Protein AF-A0A7D5ZF30-F1 (afdb_monomer_lite)

Sequence (222 aa):
MSVSRYQRGSQRLSHIDAEAGEQVIRSLAHIAPDLATYILEFAFGDVFCRPGLSLKQRELATIAALTAMGTAEPQLKVHIAAGLNVGLSQQEIVETMIQMAVYAGFPAALNGVFAAQQVFESAPMAAKPVGITALLRINDLAQIEYTLSALQDLARQTQLEPGCLEFRIQHDVSQPDTILLWEQWRDETAFNEHLAAPHTVDYQAQNLTSLVQYWRMNELKL

Secondary structure (DSSP, 8-state):
-PPPHHHHHHHHHHHH-HHHHHHHHHHHTTT-HHHHHHIIIIIIIIITT-TTS-HHHHHHHHHHHHHHH-S-HHHHHHHHHHHHHTT--HHHHHHHHHHHHHHH-HHHHHHHHHHHHHHHHHS----PPEEEEEEEEES-GGGHHHHHHHHHHHHHHHTTSTTEEEEEEEE-SSSTTEEEEEEEESSHHHHHHHHT-HHHHHHHHTT-EEEEEEEETTT---

Structure (mmCIF, N/CA/C/O backbone):
data_AF-A0A7D5ZF30-F1
#
_entry.id   AF-A0A7D5ZF30-F1
#
loop_
_atom_site.group_PDB
_atom_site.id
_atom_site.type_symbol
_atom_site.label_atom_id
_atom_site.label_alt_id
_atom_site.label_comp_id
_atom_site.label_asym_id
_atom_site.label_entity_id
_atom_site.label_seq_id
_atom_site.pdbx_PDB_ins_code
_atom_site.Cartn_x
_atom_site.Cartn_y
_atom_site.Cartn_z
_atom_site.occupancy
_atom_site.B_iso_or_equiv
_atom_site.auth_seq_id
_atom_site.auth_comp_id
_atom_site.auth_asym_id
_atom_site.auth_atom_id
_atom_site.pdbx_PDB_model_num
ATOM 1 N N . MET A 1 1 ? -18.093 3.875 -26.770 1.00 50.53 1 MET A N 1
ATOM 2 C CA . MET A 1 1 ? -16.784 4.264 -27.343 1.00 50.53 1 MET A CA 1
ATOM 3 C C . MET A 1 1 ? -15.711 3.473 -26.614 1.00 50.53 1 MET A C 1
ATOM 5 O O . MET A 1 1 ? -15.819 3.340 -25.403 1.00 50.53 1 MET A O 1
ATOM 9 N N . SER A 1 2 ? -14.746 2.881 -27.317 1.00 78.12 2 SER A N 1
ATOM 10 C CA . SER A 1 2 ? -13.630 2.166 -26.683 1.00 78.12 2 SER A CA 1
ATOM 11 C C . SER A 1 2 ? -12.690 3.153 -25.985 1.00 78.12 2 SER A C 1
ATOM 13 O O . SER A 1 2 ? -12.359 4.180 -26.574 1.00 78.12 2 SER A O 1
ATOM 15 N N . VAL A 1 3 ? -12.249 2.838 -24.765 1.00 85.12 3 VAL A N 1
ATOM 16 C CA . VAL A 1 3 ? -11.257 3.634 -24.016 1.00 85.12 3 VAL A CA 1
ATOM 17 C C . VAL A 1 3 ? -9.957 3.728 -24.825 1.00 85.12 3 VAL A C 1
ATOM 19 O O . VAL A 1 3 ? -9.470 2.704 -25.318 1.00 85.12 3 VAL A O 1
ATOM 22 N N . SER A 1 4 ? -9.402 4.935 -24.987 1.00 95.00 4 SER A N 1
ATOM 23 C CA . SER A 1 4 ? -8.147 5.123 -25.729 1.00 95.00 4 SER A CA 1
ATOM 24 C C . SER A 1 4 ? -6.957 4.496 -24.990 1.00 95.00 4 SER A C 1
ATOM 26 O O . SER A 1 4 ? -7.012 4.280 -23.777 1.00 95.00 4 SER A O 1
ATOM 28 N N . ARG A 1 5 ? -5.856 4.207 -25.702 1.00 95.69 5 ARG A N 1
ATOM 29 C CA . ARG A 1 5 ? -4.626 3.688 -25.068 1.00 95.69 5 ARG A CA 1
ATOM 30 C C . ARG A 1 5 ? -4.120 4.632 -23.987 1.00 95.69 5 ARG A C 1
ATOM 32 O O . ARG A 1 5 ? -3.822 4.178 -22.889 1.00 95.69 5 ARG A O 1
ATOM 39 N N . TYR A 1 6 ? -4.115 5.931 -24.284 1.00 93.75 6 TYR A N 1
ATOM 40 C CA . TYR A 1 6 ? -3.744 6.972 -23.335 1.00 93.75 6 TYR A CA 1
ATOM 41 C C . TYR A 1 6 ? -4.605 6.916 -22.072 1.00 93.75 6 TYR A C 1
ATOM 43 O O . TYR A 1 6 ? -4.075 6.788 -20.977 1.00 93.75 6 TYR A O 1
ATOM 51 N N . GLN A 1 7 ? -5.937 6.921 -22.212 1.00 92.81 7 GLN A N 1
ATOM 52 C CA . GLN A 1 7 ? -6.858 6.886 -21.069 1.00 92.81 7 GLN A CA 1
ATOM 53 C C . GLN A 1 7 ? -6.674 5.626 -20.220 1.00 92.81 7 GLN A C 1
ATOM 55 O O . GLN A 1 7 ? -6.633 5.703 -18.994 1.00 92.81 7 GLN A O 1
ATOM 60 N N . ARG A 1 8 ? -6.527 4.468 -20.870 1.00 93.62 8 ARG A N 1
ATOM 61 C CA . ARG A 1 8 ? -6.278 3.192 -20.195 1.00 93.62 8 ARG A CA 1
ATOM 62 C C . ARG A 1 8 ? -4.942 3.203 -19.450 1.00 93.62 8 ARG A C 1
ATOM 64 O O . ARG A 1 8 ? -4.867 2.711 -18.328 1.00 93.62 8 ARG A O 1
ATOM 71 N N . GLY A 1 9 ? -3.912 3.783 -20.059 1.00 93.12 9 GLY A N 1
ATOM 72 C CA . GLY A 1 9 ? -2.597 3.972 -19.463 1.00 93.12 9 GLY A CA 1
ATOM 73 C C . GLY A 1 9 ? -2.611 4.891 -18.253 1.00 93.12 9 GLY A C 1
ATOM 74 O O . GLY A 1 9 ? -2.099 4.513 -17.206 1.00 93.12 9 GLY A O 1
ATOM 75 N N . SER A 1 10 ? -3.259 6.051 -18.361 1.00 90.75 10 SER A N 1
ATOM 76 C CA . SER A 1 10 ? -3.418 6.991 -17.248 1.00 90.75 10 SER A CA 1
ATOM 77 C C . SER A 1 10 ? -4.156 6.358 -16.070 1.00 90.75 10 SER A C 1
ATOM 79 O O . SER A 1 10 ? -3.689 6.463 -14.943 1.00 90.75 10 SER A O 1
ATOM 81 N N . GLN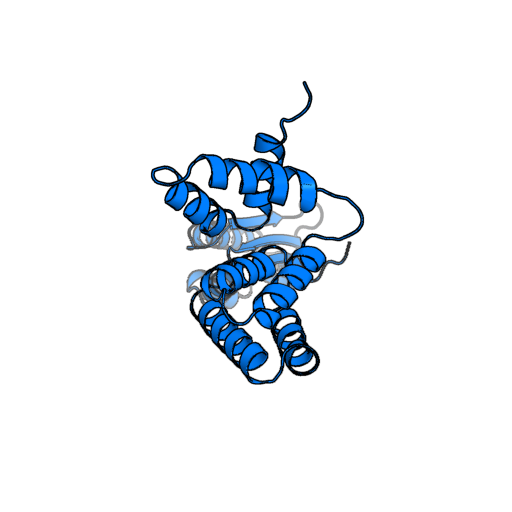 A 1 11 ? -5.251 5.632 -16.328 1.00 89.88 11 GLN A N 1
ATOM 82 C CA . GLN A 1 11 ? -5.966 4.884 -15.286 1.00 89.88 11 GLN A CA 1
ATOM 83 C C . GLN A 1 11 ? -5.077 3.811 -14.652 1.00 89.88 11 GLN A C 1
ATOM 85 O O . GLN A 1 11 ? -5.067 3.629 -13.438 1.00 89.88 11 GLN A O 1
ATOM 90 N N . ARG A 1 12 ? -4.311 3.077 -15.466 1.00 90.19 12 ARG A N 1
ATOM 91 C CA . ARG A 1 12 ? -3.411 2.045 -14.952 1.00 90.19 12 ARG A CA 1
ATOM 92 C C . ARG A 1 12 ? -2.316 2.644 -14.072 1.00 90.19 12 ARG A C 1
ATOM 94 O O . ARG A 1 12 ? -2.068 2.095 -13.006 1.00 90.19 12 ARG A O 1
ATOM 101 N N . LEU A 1 13 ? -1.704 3.747 -14.500 1.00 88.38 13 LEU A N 1
ATOM 102 C CA . LEU A 1 13 ? -0.677 4.454 -13.741 1.00 88.38 13 LEU A CA 1
ATOM 103 C C . LEU A 1 13 ? -1.223 4.949 -12.400 1.00 88.38 13 LEU A C 1
ATOM 105 O O . LEU A 1 13 ? -0.606 4.687 -11.374 1.00 88.38 13 LEU A O 1
ATOM 109 N N . SER A 1 14 ? -2.417 5.554 -12.380 1.00 84.50 14 SER A N 1
ATOM 110 C CA . SER A 1 14 ? -3.030 6.036 -11.134 1.00 84.50 14 SER A CA 1
ATOM 111 C C . SER A 1 14 ? -3.322 4.920 -10.126 1.00 84.50 14 SER A C 1
ATOM 113 O O . SER A 1 14 ? -3.319 5.163 -8.926 1.00 84.50 14 SER A O 1
ATOM 115 N N . HIS A 1 15 ? -3.569 3.690 -10.590 1.00 79.06 15 HIS A N 1
ATOM 116 C CA . HIS A 1 15 ? -3.745 2.526 -9.713 1.00 79.06 15 HIS A CA 1
ATOM 117 C C . HIS A 1 15 ? -2.431 1.963 -9.147 1.00 79.06 15 HIS A C 1
ATOM 119 O O . HIS A 1 15 ? -2.478 1.198 -8.187 1.00 79.06 15 HIS A O 1
ATOM 125 N N . ILE A 1 16 ? -1.292 2.270 -9.770 1.00 78.50 16 ILE A N 1
ATOM 126 C CA . ILE A 1 16 ? 0.025 1.740 -9.402 1.00 78.50 16 ILE A CA 1
ATOM 127 C C . ILE A 1 16 ? 0.776 2.755 -8.536 1.00 78.50 16 ILE A C 1
ATOM 129 O O . ILE A 1 16 ? 1.232 2.426 -7.445 1.00 78.50 16 ILE A O 1
ATOM 133 N N . ASP A 1 17 ? 0.897 3.989 -9.018 1.00 70.25 17 ASP A N 1
ATOM 134 C CA . ASP A 1 17 ? 1.627 5.059 -8.348 1.00 70.25 17 ASP A CA 1
ATOM 135 C C . ASP A 1 17 ? 1.141 6.417 -8.866 1.00 70.25 17 ASP A C 1
ATOM 137 O O . ASP A 1 17 ? 1.628 6.944 -9.872 1.00 70.25 17 ASP A O 1
ATOM 141 N N . ALA A 1 18 ? 0.113 6.951 -8.203 1.00 65.56 18 ALA A N 1
ATOM 142 C CA . ALA A 1 18 ? -0.531 8.186 -8.630 1.00 65.56 18 ALA A CA 1
ATOM 143 C C . ALA A 1 18 ? 0.402 9.402 -8.530 1.00 65.56 18 ALA A C 1
ATOM 145 O O . ALA A 1 18 ? 0.340 10.275 -9.387 1.00 65.56 18 ALA A O 1
ATOM 146 N N . GLU A 1 19 ? 1.285 9.471 -7.532 1.00 73.06 19 GLU A N 1
ATOM 147 C CA . GLU A 1 19 ? 2.085 10.675 -7.293 1.00 73.06 19 GLU A CA 1
ATOM 148 C C . GLU A 1 19 ? 3.421 10.647 -8.043 1.00 73.06 19 GLU A C 1
ATOM 150 O O . GLU A 1 19 ? 3.696 11.552 -8.839 1.00 73.06 19 GLU A O 1
ATOM 155 N N . ALA A 1 20 ? 4.236 9.598 -7.871 1.00 76.56 20 ALA A N 1
ATOM 156 C CA . ALA A 1 20 ? 5.556 9.561 -8.501 1.00 76.56 20 ALA A CA 1
ATOM 157 C C . ALA A 1 20 ? 5.446 9.345 -10.019 1.00 76.56 20 ALA A C 1
ATOM 159 O O . ALA A 1 20 ? 6.182 9.958 -10.800 1.00 76.56 20 ALA A O 1
ATOM 160 N N . GLY A 1 21 ? 4.473 8.537 -10.453 1.00 78.25 21 GLY A N 1
ATOM 161 C CA . GLY A 1 21 ? 4.153 8.344 -11.863 1.00 78.25 21 GLY A CA 1
ATOM 162 C C . GLY A 1 21 ? 3.758 9.650 -12.554 1.00 78.25 21 GLY A C 1
ATOM 163 O O . GLY A 1 21 ? 4.306 9.996 -13.605 1.00 78.25 21 GLY A O 1
ATOM 164 N N . GLU A 1 22 ? 2.852 10.423 -11.951 1.00 82.06 22 GLU A N 1
ATOM 165 C CA . GLU A 1 22 ? 2.466 11.733 -12.480 1.00 82.06 22 GLU A CA 1
ATOM 166 C C . GLU A 1 22 ? 3.624 12.7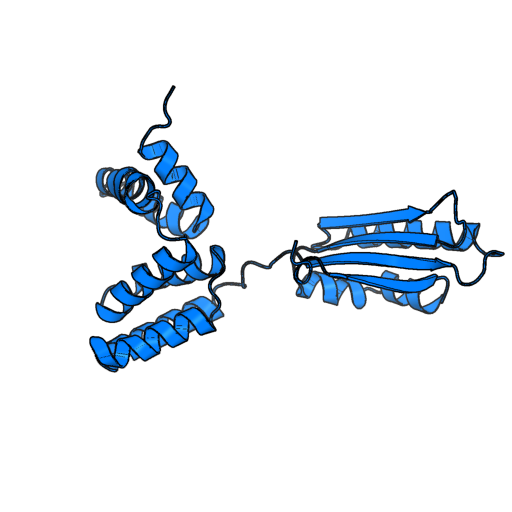29 -12.475 1.00 82.06 22 GLU A C 1
ATOM 168 O O . GLU A 1 22 ? 3.756 13.510 -13.421 1.00 82.06 22 GLU A O 1
ATOM 173 N N . GLN A 1 23 ? 4.486 12.706 -11.455 1.00 85.75 23 GLN A N 1
ATOM 174 C CA . GLN A 1 23 ? 5.652 13.583 -11.398 1.00 85.75 23 GLN A CA 1
ATOM 175 C C . GLN A 1 23 ? 6.601 13.335 -12.577 1.00 85.75 23 GLN A C 1
ATOM 177 O O . GLN A 1 23 ? 7.054 14.298 -13.203 1.00 85.75 23 GLN A O 1
ATOM 182 N N . VAL A 1 24 ? 6.844 12.070 -12.945 1.00 86.81 24 VAL A N 1
ATOM 183 C CA . VAL A 1 24 ? 7.637 11.724 -14.136 1.00 86.81 24 VAL A CA 1
ATOM 184 C C . VAL A 1 24 ? 6.981 12.287 -15.399 1.00 86.81 24 VAL A C 1
ATOM 186 O O . VAL A 1 24 ? 7.647 12.968 -16.180 1.00 86.81 24 VAL A O 1
ATOM 189 N N . ILE A 1 25 ? 5.672 12.095 -15.578 1.00 89.25 25 ILE A N 1
ATOM 190 C CA . ILE A 1 25 ? 4.934 12.618 -16.740 1.00 89.25 25 ILE A CA 1
ATOM 191 C C . ILE A 1 25 ? 5.015 14.150 -16.819 1.00 89.25 25 ILE A C 1
ATOM 193 O O . ILE A 1 25 ? 5.316 14.701 -17.879 1.00 89.25 25 ILE A O 1
ATOM 197 N N . ARG A 1 26 ? 4.821 14.851 -15.696 1.00 88.69 26 ARG A N 1
ATOM 198 C CA . ARG A 1 26 ? 4.929 16.318 -15.624 1.00 88.69 26 ARG A CA 1
ATOM 199 C C . ARG A 1 26 ? 6.347 16.800 -15.923 1.00 88.69 26 ARG A C 1
ATOM 201 O O . ARG A 1 26 ? 6.508 17.799 -16.622 1.00 88.69 26 ARG A O 1
ATOM 208 N N . SER A 1 27 ? 7.370 16.083 -15.451 1.00 90.44 27 SER A N 1
ATOM 209 C CA . SER A 1 27 ? 8.774 16.439 -15.696 1.00 90.44 27 SER A CA 1
ATOM 210 C C . SER A 1 27 ? 9.131 16.425 -17.188 1.00 90.44 27 SER A C 1
ATOM 212 O O . SER A 1 27 ? 9.941 17.231 -17.638 1.00 90.44 27 SER A O 1
ATOM 214 N N . LEU A 1 28 ? 8.465 15.572 -17.972 1.00 92.81 28 LEU A N 1
ATOM 215 C CA . LEU A 1 28 ? 8.688 15.430 -19.410 1.00 92.81 28 LEU A CA 1
ATOM 216 C C . LEU A 1 28 ? 7.919 16.450 -20.259 1.00 92.81 28 LEU A C 1
ATOM 218 O O . LEU A 1 28 ? 8.286 16.659 -21.414 1.00 92.81 28 LEU A O 1
ATOM 222 N N . ALA A 1 29 ? 6.892 17.109 -19.712 1.00 88.88 29 ALA A N 1
ATOM 223 C CA . ALA A 1 29 ? 5.944 17.918 -20.485 1.00 88.88 29 ALA A CA 1
ATOM 224 C C . ALA A 1 29 ? 6.597 19.027 -21.334 1.00 88.88 29 ALA A C 1
ATOM 226 O O . ALA A 1 29 ? 6.119 19.326 -22.425 1.00 88.88 29 ALA A O 1
ATOM 227 N N . HIS A 1 30 ? 7.689 19.623 -20.849 1.00 90.69 30 HIS A N 1
ATOM 228 C CA . HIS A 1 30 ? 8.364 20.750 -21.502 1.00 90.69 30 HIS A CA 1
ATOM 229 C C . HIS A 1 30 ? 9.577 20.348 -22.356 1.00 90.69 30 HIS A C 1
ATOM 231 O O . HIS A 1 30 ? 10.064 21.168 -23.130 1.00 90.69 30 HIS A O 1
ATOM 237 N N . ILE A 1 31 ? 10.076 19.115 -22.215 1.00 95.44 31 ILE A N 1
ATOM 238 C CA . ILE A 1 31 ? 11.319 18.658 -22.859 1.00 95.44 31 ILE A CA 1
ATOM 239 C C . ILE A 1 31 ? 11.088 17.524 -23.864 1.00 95.44 31 ILE A C 1
ATOM 241 O O . ILE A 1 31 ? 11.718 17.503 -24.916 1.00 95.44 31 ILE A O 1
ATOM 245 N N . ALA A 1 32 ? 10.186 16.589 -23.559 1.00 95.31 32 ALA A N 1
ATOM 246 C CA . ALA A 1 32 ? 9.914 15.410 -24.379 1.00 95.31 32 ALA A CA 1
ATOM 247 C C . ALA A 1 32 ? 8.479 14.881 -24.142 1.00 95.31 32 ALA A C 1
ATOM 249 O O . ALA A 1 32 ? 8.305 13.772 -23.627 1.00 95.31 32 ALA A O 1
ATOM 250 N N . PRO A 1 33 ? 7.431 15.643 -24.509 1.00 93.56 33 PRO A N 1
ATOM 251 C CA . PRO A 1 33 ? 6.034 15.255 -24.270 1.00 93.56 33 PRO A CA 1
ATOM 252 C C . PRO A 1 33 ? 5.625 13.948 -24.976 1.00 93.56 33 PRO A C 1
ATOM 254 O O . PRO A 1 33 ? 4.802 13.189 -24.459 1.00 93.56 33 PRO A O 1
ATOM 257 N N . ASP A 1 34 ? 6.242 13.621 -26.111 1.00 96.44 34 ASP A N 1
ATOM 258 C CA . ASP A 1 34 ? 5.993 12.351 -26.805 1.00 96.44 34 ASP A CA 1
ATOM 259 C C . ASP A 1 34 ? 6.474 11.149 -25.983 1.00 96.44 34 ASP A C 1
ATOM 261 O O . ASP A 1 34 ? 5.834 10.099 -25.982 1.00 96.44 34 ASP A O 1
ATOM 265 N N . LEU A 1 35 ? 7.552 11.303 -25.205 1.00 95.25 35 LEU A N 1
ATOM 266 C CA . LEU A 1 35 ? 8.038 10.239 -24.328 1.00 95.25 35 LEU A CA 1
ATOM 267 C C . LEU A 1 35 ? 7.047 9.958 -23.191 1.00 95.25 35 LEU A C 1
ATOM 269 O O . LEU A 1 35 ? 6.790 8.797 -22.877 1.00 95.25 35 LEU A O 1
ATOM 273 N N . ALA A 1 36 ? 6.431 11.002 -22.629 1.00 93.31 36 ALA A N 1
ATOM 274 C CA . ALA A 1 36 ? 5.333 10.845 -21.677 1.00 93.31 36 ALA A CA 1
ATOM 275 C C . ALA A 1 36 ? 4.141 10.109 -22.311 1.00 93.31 36 ALA A C 1
ATOM 277 O O . ALA A 1 36 ? 3.552 9.218 -21.694 1.00 93.31 36 ALA A O 1
ATOM 278 N N . THR A 1 37 ? 3.837 10.420 -23.573 1.00 94.75 37 THR A N 1
ATOM 279 C CA . THR A 1 37 ? 2.801 9.720 -24.342 1.00 94.75 37 THR A CA 1
ATOM 280 C C . THR A 1 37 ? 3.148 8.243 -24.528 1.00 94.75 37 THR A C 1
ATOM 282 O O . THR A 1 37 ? 2.287 7.395 -24.312 1.00 94.75 37 THR A O 1
ATOM 285 N N . TYR A 1 38 ? 4.398 7.890 -24.838 1.00 96.38 38 TYR A N 1
ATOM 286 C CA . TYR A 1 38 ? 4.815 6.488 -24.962 1.00 96.38 38 TYR A CA 1
ATOM 287 C C . TYR A 1 38 ? 4.738 5.725 -23.639 1.00 96.38 38 TYR A C 1
ATOM 289 O O . TYR A 1 38 ? 4.301 4.574 -23.622 1.00 96.38 38 TYR A O 1
ATOM 297 N N . ILE A 1 39 ? 5.102 6.358 -22.523 1.00 93.81 39 ILE A N 1
ATOM 298 C CA . ILE A 1 39 ? 4.950 5.756 -21.193 1.00 93.81 39 ILE A CA 1
ATOM 299 C C . ILE A 1 39 ? 3.473 5.428 -20.936 1.00 93.81 39 ILE A C 1
ATOM 301 O O . ILE A 1 39 ? 3.140 4.295 -20.581 1.00 93.81 39 ILE A O 1
ATOM 305 N N . LEU A 1 40 ? 2.574 6.385 -21.170 1.00 94.00 40 LEU A N 1
ATOM 306 C CA . LEU A 1 40 ? 1.149 6.194 -20.915 1.00 94.00 40 LEU A CA 1
ATOM 307 C C . LEU A 1 40 ? 0.514 5.213 -21.901 1.00 94.00 40 LEU A C 1
ATOM 309 O O . LEU A 1 40 ? -0.100 4.240 -21.477 1.00 94.00 40 LEU A O 1
ATOM 313 N N . GLU A 1 41 ? 0.671 5.411 -23.206 1.00 96.50 41 GLU A N 1
ATOM 314 C CA . GLU A 1 41 ? 0.003 4.571 -24.199 1.00 96.50 41 GLU A CA 1
ATOM 315 C C . GLU A 1 41 ? 0.578 3.159 -24.264 1.00 96.50 41 GLU A C 1
ATOM 317 O O . GLU A 1 41 ? -0.184 2.194 -24.256 1.00 96.50 41 GLU A O 1
ATOM 322 N N . PHE A 1 42 ? 1.905 3.024 -24.325 1.00 96.62 42 PHE A N 1
ATOM 323 C CA . PHE A 1 42 ? 2.542 1.736 -24.573 1.00 96.62 42 PHE A CA 1
ATOM 324 C C . PHE A 1 42 ? 2.874 0.998 -23.278 1.00 96.62 42 PHE A C 1
ATOM 326 O O . PHE A 1 42 ? 2.399 -0.122 -23.080 1.00 96.62 42 PHE A O 1
ATOM 333 N N . ALA A 1 43 ? 3.652 1.598 -22.372 1.00 94.31 43 ALA A N 1
ATOM 334 C CA . ALA A 1 43 ? 4.063 0.889 -21.159 1.00 94.31 43 ALA A CA 1
ATOM 335 C C . ALA A 1 43 ? 2.843 0.576 -20.276 1.00 94.31 43 ALA A C 1
ATOM 337 O O . ALA A 1 43 ? 2.539 -0.595 -20.030 1.00 94.31 43 ALA A O 1
ATOM 338 N N . PHE A 1 44 ? 2.079 1.594 -19.874 1.00 93.88 44 PHE A N 1
ATOM 339 C CA . PHE A 1 44 ? 0.929 1.394 -18.990 1.00 93.88 44 PHE A CA 1
ATOM 340 C C . PHE A 1 44 ? -0.339 0.956 -19.726 1.00 93.88 44 PHE A C 1
ATOM 342 O O . PHE A 1 44 ? -1.055 0.068 -19.254 1.00 93.88 44 PHE A O 1
ATOM 349 N N . GLY A 1 45 ? -0.612 1.547 -20.889 1.00 94.31 45 GLY A N 1
ATOM 350 C CA . GLY A 1 45 ? -1.818 1.291 -21.670 1.00 94.31 45 GLY A CA 1
ATOM 351 C C . GLY A 1 45 ? -1.808 -0.064 -22.370 1.00 94.31 45 GLY A C 1
ATOM 352 O O . GLY A 1 45 ? -2.847 -0.723 -22.404 1.00 94.31 45 GLY A O 1
ATOM 353 N N . ASP A 1 46 ? -0.663 -0.529 -22.867 1.00 95.12 46 ASP A N 1
ATOM 354 C CA . ASP A 1 46 ? -0.589 -1.788 -23.608 1.00 95.12 46 ASP A CA 1
ATOM 355 C C . ASP A 1 46 ? 0.075 -2.901 -22.795 1.00 95.12 46 ASP A C 1
ATOM 357 O O . ASP A 1 46 ? -0.544 -3.948 -22.620 1.00 95.12 46 ASP A O 1
ATOM 361 N N . VAL A 1 47 ? 1.285 -2.706 -22.255 1.00 96.06 47 VAL A N 1
ATOM 362 C CA . VAL A 1 47 ? 2.070 -3.788 -21.623 1.00 96.06 47 VAL A CA 1
ATOM 363 C C . VAL A 1 47 ? 1.558 -4.154 -20.225 1.00 96.06 47 VAL A C 1
ATOM 365 O O . VAL A 1 47 ? 1.283 -5.330 -19.965 1.00 96.06 47 VAL A O 1
ATOM 368 N N . PHE A 1 48 ? 1.380 -3.179 -19.329 1.00 94.12 48 PHE A N 1
ATOM 369 C CA . PHE A 1 48 ? 0.916 -3.427 -17.953 1.00 94.12 48 PHE A CA 1
ATOM 370 C C . PHE A 1 48 ? -0.554 -3.851 -17.870 1.00 94.12 48 PHE A C 1
ATOM 372 O O . PHE A 1 48 ? -0.963 -4.479 -16.893 1.00 94.12 48 PHE A O 1
ATOM 379 N N . CYS A 1 49 ? -1.348 -3.557 -18.900 1.00 91.62 49 CYS A N 1
ATOM 380 C CA . CYS A 1 49 ? -2.743 -3.981 -18.978 1.00 91.62 49 CYS A CA 1
ATOM 381 C C . CYS A 1 49 ? -2.938 -5.401 -19.529 1.00 91.62 49 CYS A C 1
ATOM 383 O O . CYS A 1 49 ? -4.069 -5.893 -19.513 1.00 91.62 49 CYS A O 1
ATOM 385 N N . ARG A 1 50 ? -1.888 -6.078 -20.021 1.00 95.31 50 ARG A N 1
ATOM 386 C CA . ARG A 1 50 ? -2.028 -7.449 -20.541 1.00 95.31 50 ARG A CA 1
ATOM 387 C C . ARG A 1 50 ? -2.494 -8.404 -19.434 1.00 95.31 50 ARG A C 1
ATOM 389 O O . ARG A 1 50 ? -2.049 -8.279 -18.290 1.00 95.31 50 ARG A O 1
ATOM 396 N N . PRO A 1 51 ? -3.319 -9.412 -19.754 1.00 93.50 51 PRO A N 1
ATOM 397 C CA . PRO A 1 51 ? -3.623 -10.476 -18.806 1.00 93.50 51 PRO A CA 1
ATOM 398 C C . PRO A 1 51 ? -2.397 -11.380 -18.583 1.00 93.50 51 PRO A C 1
ATOM 400 O O . PRO A 1 51 ? -1.397 -11.292 -19.299 1.00 93.50 51 PRO A O 1
ATOM 403 N N . GLY A 1 52 ? -2.481 -12.263 -17.588 1.00 96.19 52 GLY A N 1
ATOM 404 C CA . GLY A 1 52 ? -1.500 -13.324 -17.326 1.00 96.19 52 GLY A CA 1
ATOM 405 C C . GLY A 1 52 ? -0.561 -13.066 -16.148 1.00 96.19 52 GLY A C 1
ATOM 406 O O . GLY A 1 52 ? -0.146 -14.025 -15.511 1.00 96.19 52 GLY A O 1
ATOM 407 N N . LEU A 1 53 ? -0.281 -11.802 -15.813 1.00 97.06 53 LEU A N 1
ATOM 408 C CA . LEU A 1 53 ? 0.460 -11.424 -14.605 1.00 97.06 53 LEU A CA 1
ATOM 409 C C . LEU A 1 53 ? -0.304 -10.355 -13.826 1.00 97.06 53 LEU A C 1
ATOM 411 O O . LEU A 1 53 ? -0.828 -9.407 -14.421 1.00 97.06 53 LEU A O 1
ATOM 415 N N . SER A 1 54 ? -0.336 -10.503 -12.502 1.00 95.12 54 SER A N 1
ATOM 416 C CA . SER A 1 54 ? -0.853 -9.488 -11.584 1.00 95.12 54 SER A CA 1
ATOM 417 C C . SER A 1 54 ? 0.061 -8.261 -11.544 1.00 95.12 54 SER A C 1
ATOM 419 O O . SER A 1 54 ? 1.222 -8.320 -11.952 1.00 95.12 54 SER A O 1
ATOM 421 N N . LEU A 1 55 ? -0.437 -7.138 -11.018 1.00 92.62 55 LEU A N 1
ATOM 422 C CA . LEU A 1 55 ? 0.383 -5.930 -10.865 1.00 92.62 55 LEU A CA 1
ATOM 423 C C . LEU A 1 55 ? 1.581 -6.169 -9.942 1.00 92.62 55 LEU A C 1
ATOM 425 O O . LEU A 1 55 ? 2.686 -5.786 -10.307 1.00 92.62 55 LEU A O 1
ATOM 429 N N . LYS A 1 56 ? 1.398 -6.910 -8.836 1.00 95.19 56 LYS A N 1
ATOM 430 C CA . LYS A 1 56 ? 2.509 -7.333 -7.965 1.00 95.19 56 LYS A CA 1
ATOM 431 C C . LYS A 1 56 ? 3.606 -8.041 -8.757 1.00 95.19 56 LYS A C 1
ATOM 433 O O . LYS A 1 56 ? 4.774 -7.715 -8.614 1.00 95.19 56 LYS A O 1
ATOM 438 N N . GLN A 1 57 ? 3.231 -8.994 -9.614 1.00 97.88 57 GLN A N 1
ATOM 439 C CA . GLN A 1 57 ? 4.189 -9.761 -10.416 1.00 97.88 57 GLN A CA 1
ATOM 440 C C . GLN A 1 57 ? 4.900 -8.894 -11.460 1.00 97.88 57 GLN A C 1
ATOM 442 O O . GLN A 1 57 ? 6.081 -9.102 -11.726 1.00 97.88 57 GLN A O 1
ATOM 447 N N . ARG A 1 58 ? 4.198 -7.921 -12.052 1.00 97.31 58 ARG A N 1
ATOM 448 C CA . ARG A 1 58 ? 4.782 -6.988 -13.026 1.00 97.31 58 ARG A CA 1
ATOM 449 C C . ARG A 1 58 ? 5.771 -6.028 -12.376 1.00 97.31 58 ARG A C 1
ATOM 451 O O . ARG A 1 58 ? 6.858 -5.842 -12.918 1.00 97.31 58 ARG A O 1
ATOM 458 N N . GLU A 1 59 ? 5.422 -5.470 -11.222 1.00 97.19 59 GLU A N 1
ATOM 459 C CA . GLU A 1 59 ? 6.338 -4.619 -10.459 1.00 97.19 59 GLU A CA 1
ATOM 460 C C . GLU A 1 59 ? 7.546 -5.415 -9.972 1.00 97.19 59 GLU A C 1
ATOM 462 O O . GLU A 1 59 ? 8.674 -4.984 -10.183 1.00 97.19 59 GLU A O 1
ATOM 467 N N . LEU A 1 60 ? 7.350 -6.631 -9.450 1.00 98.38 60 LEU A N 1
ATOM 468 C CA . LEU A 1 60 ? 8.457 -7.494 -9.028 1.00 98.38 60 LEU A CA 1
ATOM 469 C C . LEU A 1 60 ? 9.437 -7.777 -10.178 1.00 98.38 60 LEU A C 1
ATOM 471 O O . LEU A 1 60 ? 10.650 -7.656 -10.011 1.00 98.38 60 LEU A O 1
ATOM 475 N N . ALA A 1 61 ? 8.915 -8.092 -11.369 1.00 98.44 61 ALA A N 1
ATOM 476 C CA . ALA A 1 61 ? 9.730 -8.293 -12.565 1.00 98.44 61 ALA A CA 1
ATOM 477 C C . ALA A 1 61 ? 10.475 -7.014 -12.989 1.00 98.44 61 ALA A C 1
ATOM 479 O O . ALA A 1 61 ? 11.625 -7.082 -13.423 1.00 98.44 61 ALA A O 1
ATOM 480 N N . THR A 1 62 ? 9.841 -5.850 -12.842 1.00 98.19 62 THR A N 1
ATOM 481 C CA . THR A 1 62 ? 10.435 -4.551 -13.185 1.00 98.19 62 THR A CA 1
ATOM 482 C C . THR A 1 62 ? 11.545 -4.174 -12.201 1.00 98.19 62 THR A C 1
ATOM 484 O O . THR A 1 62 ? 12.640 -3.810 -12.625 1.00 98.19 62 THR A O 1
ATOM 487 N N . ILE A 1 63 ? 11.318 -4.358 -10.898 1.00 98.50 63 ILE A N 1
ATOM 488 C CA . ILE A 1 63 ? 12.311 -4.167 -9.831 1.00 98.50 63 ILE A CA 1
ATOM 489 C C . ILE A 1 63 ? 13.521 -5.080 -10.049 1.00 98.50 63 ILE A C 1
ATOM 491 O O . ILE A 1 63 ? 14.659 -4.617 -9.953 1.00 98.50 63 ILE A O 1
ATOM 495 N N . ALA A 1 64 ? 13.297 -6.355 -10.383 1.00 98.81 64 ALA A N 1
ATOM 496 C CA . ALA A 1 64 ? 14.371 -7.293 -10.700 1.00 98.81 64 ALA A CA 1
ATOM 497 C C . ALA A 1 64 ? 15.209 -6.806 -11.893 1.00 98.81 64 ALA A C 1
ATOM 499 O O . ALA A 1 64 ? 16.435 -6.747 -11.804 1.00 98.81 64 ALA A O 1
ATOM 500 N N . ALA A 1 65 ? 14.556 -6.390 -12.985 1.00 98.69 65 ALA A N 1
ATOM 501 C CA . ALA A 1 65 ? 15.231 -5.898 -14.184 1.00 98.69 65 ALA A CA 1
ATOM 502 C C . ALA A 1 65 ? 16.043 -4.616 -13.924 1.00 98.69 65 ALA A C 1
ATOM 504 O O . ALA A 1 65 ? 17.192 -4.512 -14.354 1.00 98.69 65 ALA A O 1
ATOM 505 N N . LEU A 1 66 ? 15.475 -3.655 -13.192 1.00 98.62 66 LEU A N 1
ATOM 506 C CA . LEU A 1 66 ? 16.141 -2.393 -12.860 1.00 98.62 66 LEU A CA 1
ATOM 507 C C . LEU A 1 66 ? 17.309 -2.600 -11.889 1.00 98.62 66 LEU A C 1
ATOM 509 O O . LEU A 1 66 ? 18.361 -1.982 -12.058 1.00 98.62 66 LEU A O 1
ATOM 513 N N . THR A 1 67 ? 17.155 -3.514 -10.927 1.00 98.69 67 THR A N 1
ATOM 514 C CA . THR A 1 67 ? 18.234 -3.922 -10.019 1.00 98.69 67 THR A CA 1
ATOM 515 C C . THR A 1 67 ? 19.370 -4.567 -10.805 1.00 98.69 67 THR A C 1
ATOM 517 O O . THR A 1 67 ? 20.518 -4.159 -10.659 1.00 98.69 67 THR A O 1
ATOM 520 N N . ALA A 1 68 ? 19.060 -5.520 -11.689 1.00 98.56 68 ALA A N 1
ATOM 521 C CA . ALA A 1 68 ? 20.054 -6.190 -12.523 1.00 98.56 68 ALA A CA 1
ATOM 522 C C . ALA A 1 68 ? 20.800 -5.223 -13.459 1.00 98.56 68 ALA A C 1
ATOM 524 O O . ALA A 1 68 ? 21.986 -5.411 -13.718 1.00 98.56 68 ALA A O 1
ATOM 525 N N . MET A 1 69 ? 20.132 -4.171 -13.945 1.00 97.94 69 MET A N 1
ATOM 526 C CA . MET A 1 69 ? 20.761 -3.142 -14.777 1.00 97.94 69 MET A CA 1
ATOM 527 C C . MET A 1 69 ? 21.742 -2.252 -13.993 1.00 97.94 69 MET A C 1
ATOM 529 O O . MET A 1 69 ? 22.686 -1.723 -14.578 1.00 97.94 69 MET A O 1
ATOM 533 N N . GLY A 1 70 ? 21.530 -2.066 -12.685 1.00 94.12 70 GLY A N 1
ATOM 534 C CA . GLY A 1 70 ? 22.472 -1.427 -11.754 1.00 94.12 70 GLY A CA 1
ATOM 535 C C . GLY A 1 70 ? 22.706 0.082 -11.925 1.00 94.12 70 GLY A C 1
ATOM 536 O O . GLY A 1 70 ? 23.396 0.674 -11.099 1.00 94.12 70 GLY A O 1
ATOM 537 N N . THR A 1 71 ? 22.149 0.713 -12.966 1.00 94.38 71 THR A N 1
ATOM 538 C CA . THR A 1 71 ? 22.406 2.123 -13.333 1.00 94.38 71 THR A CA 1
ATOM 539 C C . THR A 1 71 ? 21.158 3.010 -13.386 1.00 94.38 71 THR A C 1
ATOM 541 O O . THR A 1 71 ? 21.282 4.221 -13.542 1.00 94.38 71 THR A O 1
ATOM 544 N N . ALA A 1 72 ? 19.957 2.447 -13.222 1.00 95.50 72 ALA A N 1
ATOM 545 C CA . ALA A 1 72 ? 18.691 3.191 -13.246 1.00 95.50 72 ALA A CA 1
ATOM 546 C C . ALA A 1 72 ? 18.081 3.342 -11.849 1.00 95.50 72 ALA A C 1
ATOM 548 O O . ALA A 1 72 ? 16.914 3.022 -11.624 1.00 95.50 72 ALA A O 1
ATOM 549 N N . GLU A 1 73 ? 18.881 3.820 -10.897 1.00 95.69 73 GLU A N 1
ATOM 550 C CA . GLU A 1 73 ? 18.441 4.027 -9.515 1.00 95.69 73 GLU A CA 1
ATOM 551 C C . GLU A 1 73 ? 17.174 4.904 -9.398 1.00 95.69 73 GLU A C 1
ATOM 553 O O . GLU A 1 73 ? 16.272 4.511 -8.657 1.00 95.69 73 GLU A O 1
ATOM 558 N N . PRO A 1 74 ? 17.016 6.029 -10.135 1.00 93.94 74 PRO A N 1
ATOM 559 C CA . PRO A 1 74 ? 15.796 6.834 -10.044 1.00 93.94 74 PRO A CA 1
ATOM 560 C C . PRO A 1 74 ? 14.533 6.051 -10.425 1.00 93.94 74 PRO A C 1
ATOM 562 O O . PRO A 1 74 ? 13.525 6.124 -9.728 1.00 93.94 74 PRO A O 1
ATOM 565 N N . GLN A 1 75 ? 14.591 5.261 -11.500 1.00 95.38 75 GLN A N 1
ATOM 566 C CA . GLN A 1 75 ? 13.470 4.430 -11.946 1.00 95.38 75 GLN A CA 1
ATOM 567 C C . GLN A 1 75 ? 13.234 3.268 -10.982 1.00 95.38 75 GLN A C 1
ATOM 569 O O . GLN A 1 75 ? 12.087 2.933 -10.699 1.00 95.38 75 GLN A O 1
ATOM 574 N N . LEU A 1 76 ? 14.305 2.674 -10.448 1.00 97.31 76 LEU A N 1
ATOM 575 C CA . LEU A 1 76 ? 14.202 1.613 -9.453 1.00 97.31 76 LEU A CA 1
ATOM 576 C C . LEU A 1 76 ? 13.430 2.097 -8.221 1.00 97.31 76 LEU A C 1
ATOM 578 O O . LEU A 1 76 ? 12.517 1.408 -7.780 1.00 97.31 76 LEU A O 1
ATOM 582 N N . LYS A 1 77 ? 13.725 3.300 -7.714 1.00 94.94 77 LYS A N 1
ATOM 583 C CA . LYS A 1 77 ? 13.007 3.877 -6.567 1.00 94.94 77 LYS A CA 1
ATOM 584 C C . LYS A 1 77 ? 11.519 4.088 -6.842 1.00 94.94 77 LYS A C 1
ATOM 586 O O . LYS A 1 77 ? 10.704 3.721 -5.999 1.00 94.94 77 LYS A O 1
ATOM 591 N N . VAL A 1 78 ? 11.166 4.596 -8.027 1.00 93.06 78 VAL A N 1
ATOM 592 C CA . VAL A 1 78 ? 9.760 4.730 -8.455 1.00 93.06 78 VAL A CA 1
ATOM 593 C C . VAL A 1 78 ? 9.064 3.367 -8.446 1.00 93.06 78 VAL A C 1
ATOM 595 O O . VAL A 1 78 ? 7.999 3.219 -7.859 1.00 93.06 78 VAL A O 1
ATOM 598 N N . HIS A 1 79 ? 9.690 2.337 -9.017 1.00 95.88 79 HIS A N 1
ATOM 599 C CA . HIS A 1 79 ? 9.087 1.005 -9.082 1.00 95.88 79 HIS A CA 1
ATOM 600 C C . HIS A 1 79 ? 9.050 0.265 -7.735 1.00 95.88 79 HIS A C 1
ATOM 602 O O . HIS A 1 79 ? 8.163 -0.553 -7.511 1.00 95.88 79 HIS A O 1
ATOM 608 N N . ILE A 1 80 ? 9.952 0.572 -6.799 1.00 95.75 80 ILE A N 1
ATOM 609 C CA . ILE A 1 80 ? 9.865 0.075 -5.417 1.00 95.75 80 ILE A CA 1
ATOM 610 C C . ILE A 1 80 ? 8.642 0.678 -4.717 1.00 95.75 80 ILE A C 1
ATOM 612 O O . ILE A 1 80 ? 7.867 -0.068 -4.119 1.00 95.75 80 ILE A O 1
ATOM 616 N N . ALA A 1 81 ? 8.430 1.994 -4.827 1.00 91.94 81 ALA A N 1
ATOM 617 C CA . ALA A 1 81 ? 7.262 2.665 -4.253 1.00 91.94 81 ALA A CA 1
ATOM 618 C C . ALA A 1 81 ? 5.949 2.148 -4.870 1.00 91.94 81 ALA A C 1
ATOM 620 O O . ALA A 1 81 ? 5.047 1.716 -4.148 1.00 91.94 81 ALA A O 1
ATOM 621 N N . ALA A 1 82 ? 5.887 2.071 -6.201 1.00 91.81 82 ALA A N 1
ATOM 622 C CA . ALA A 1 82 ? 4.799 1.440 -6.943 1.00 91.81 82 ALA A CA 1
ATOM 623 C C . ALA A 1 82 ? 4.537 -0.005 -6.488 1.00 91.81 82 ALA A C 1
ATOM 625 O O . ALA A 1 82 ? 3.393 -0.401 -6.257 1.00 91.81 82 ALA A O 1
ATOM 626 N N . GLY A 1 83 ? 5.602 -0.791 -6.309 1.00 93.62 83 GLY A N 1
ATOM 627 C CA . GLY A 1 83 ? 5.549 -2.156 -5.802 1.00 93.62 83 GLY A CA 1
ATOM 628 C C . GLY A 1 83 ? 4.843 -2.253 -4.450 1.00 93.62 83 GLY A C 1
ATOM 629 O O . GLY A 1 83 ? 3.942 -3.081 -4.288 1.00 93.62 83 GLY A O 1
ATOM 630 N N . LEU A 1 84 ? 5.205 -1.384 -3.502 1.00 90.69 84 LEU A N 1
ATOM 631 C CA . LEU A 1 84 ? 4.561 -1.301 -2.187 1.00 90.69 84 LEU A CA 1
ATOM 632 C C . LEU A 1 84 ? 3.075 -0.922 -2.306 1.00 90.69 84 LEU A C 1
ATOM 634 O O . LEU A 1 84 ? 2.232 -1.554 -1.665 1.00 90.69 84 LEU A O 1
ATOM 638 N N . ASN A 1 85 ? 2.739 0.039 -3.172 1.00 86.69 85 ASN A N 1
ATOM 639 C CA . ASN A 1 85 ? 1.361 0.492 -3.402 1.00 86.69 85 ASN A CA 1
ATOM 640 C C . ASN A 1 85 ? 0.461 -0.617 -3.963 1.00 86.69 85 ASN A C 1
ATOM 642 O O . ASN A 1 85 ? -0.676 -0.784 -3.519 1.00 86.69 85 ASN A O 1
ATOM 646 N N . VAL A 1 86 ? 0.976 -1.440 -4.884 1.00 88.25 86 VAL A N 1
ATOM 647 C CA . VAL A 1 86 ? 0.244 -2.610 -5.408 1.00 88.25 86 VAL A CA 1
ATOM 648 C C . VAL A 1 86 ? 0.310 -3.826 -4.472 1.00 88.25 86 VAL A C 1
ATOM 650 O O . VAL A 1 86 ? -0.229 -4.892 -4.784 1.00 88.25 86 VAL A O 1
ATOM 653 N N . GLY A 1 87 ? 0.939 -3.666 -3.304 1.00 88.19 87 GLY A N 1
ATOM 654 C CA . GLY A 1 87 ? 0.869 -4.564 -2.159 1.00 88.19 87 GLY A CA 1
ATOM 655 C C . GLY A 1 87 ? 2.079 -5.471 -1.947 1.00 88.19 87 GLY A C 1
ATOM 656 O O . GLY A 1 87 ? 1.956 -6.413 -1.158 1.00 88.19 87 GLY A O 1
ATOM 657 N N . LEU A 1 88 ? 3.192 -5.292 -2.670 1.00 92.62 88 LEU A N 1
ATOM 658 C CA . LEU A 1 88 ? 4.429 -6.022 -2.368 1.00 92.62 88 LEU A CA 1
ATOM 659 C C . LEU A 1 88 ? 4.894 -5.677 -0.950 1.00 92.62 88 LEU A C 1
ATOM 661 O O . LEU A 1 88 ? 4.774 -4.537 -0.508 1.00 92.62 88 LEU A O 1
ATOM 665 N N . SER A 1 89 ? 5.408 -6.663 -0.224 1.00 91.94 89 SER A N 1
ATOM 666 C CA . SER A 1 89 ? 6.067 -6.416 1.055 1.00 91.94 89 SER A CA 1
ATOM 667 C C . SER A 1 89 ? 7.509 -5.957 0.835 1.00 91.94 89 SER A C 1
ATOM 669 O O . SER A 1 89 ? 8.138 -6.288 -0.173 1.00 91.94 89 SER A O 1
ATOM 671 N N . GLN A 1 90 ? 8.070 -5.239 1.812 1.00 95.06 90 GLN A N 1
ATOM 672 C CA . GLN A 1 90 ? 9.499 -4.902 1.803 1.00 95.06 90 GLN A CA 1
ATOM 673 C C . GLN A 1 90 ? 10.367 -6.167 1.690 1.00 95.06 90 GLN A C 1
ATOM 675 O O . GLN A 1 90 ? 11.365 -6.169 0.976 1.00 95.06 90 GLN A O 1
ATOM 680 N N . GLN A 1 91 ? 9.941 -7.268 2.321 1.00 96.12 91 GLN A N 1
ATOM 681 C CA . GLN A 1 91 ? 10.625 -8.557 2.242 1.00 96.12 91 GLN A CA 1
ATOM 682 C C . GLN A 1 91 ? 10.608 -9.143 0.822 1.00 96.12 91 GLN A C 1
ATOM 684 O O . GLN A 1 91 ? 11.654 -9.560 0.341 1.00 96.12 91 GLN A O 1
ATOM 689 N N . GLU A 1 92 ? 9.462 -9.139 0.125 1.00 98.19 92 GLU A N 1
ATOM 690 C CA . GLU A 1 92 ? 9.368 -9.614 -1.271 1.00 98.19 92 GLU A CA 1
ATOM 691 C C . GLU A 1 92 ? 10.334 -8.837 -2.193 1.00 98.19 92 GLU A C 1
ATOM 693 O O . GLU A 1 92 ? 10.975 -9.417 -3.075 1.00 98.19 92 GLU A O 1
ATOM 698 N N . ILE A 1 93 ? 10.477 -7.528 -1.961 1.00 98.50 93 ILE A N 1
ATOM 699 C CA . ILE A 1 93 ? 11.377 -6.647 -2.718 1.00 98.50 93 ILE A CA 1
ATOM 700 C C . ILE A 1 93 ? 12.848 -6.967 -2.412 1.00 98.50 93 ILE A C 1
ATOM 702 O O . ILE A 1 93 ? 13.638 -7.158 -3.338 1.00 98.50 93 ILE A O 1
ATOM 706 N N . VAL A 1 94 ? 13.218 -7.072 -1.132 1.00 98.50 94 VAL A N 1
ATOM 707 C CA . VAL A 1 94 ? 14.598 -7.366 -0.712 1.00 98.50 94 VAL A CA 1
ATOM 708 C C . VAL A 1 94 ? 15.042 -8.756 -1.174 1.00 98.50 94 VAL A C 1
ATOM 710 O O . VAL A 1 94 ? 16.135 -8.884 -1.723 1.00 98.50 94 VAL A O 1
ATOM 713 N N . GLU A 1 95 ? 14.195 -9.781 -1.044 1.00 98.69 95 GLU A N 1
ATOM 714 C CA . GLU A 1 95 ? 14.494 -11.141 -1.526 1.00 98.69 95 GLU A CA 1
ATOM 715 C C . GLU A 1 95 ? 14.772 -11.162 -3.033 1.00 98.69 95 GLU A C 1
ATOM 717 O O . GLU A 1 95 ? 15.713 -11.809 -3.496 1.00 98.69 95 GLU A O 1
ATOM 722 N N . THR A 1 96 ? 14.016 -10.378 -3.806 1.00 98.69 96 THR A N 1
ATOM 723 C CA . THR A 1 96 ? 14.249 -10.235 -5.248 1.00 98.69 96 THR A CA 1
ATOM 724 C C . THR A 1 96 ? 15.635 -9.654 -5.536 1.00 98.69 96 THR A C 1
ATOM 726 O O . THR A 1 96 ? 16.338 -10.143 -6.419 1.00 98.69 96 THR A O 1
ATOM 729 N N . MET A 1 97 ? 16.069 -8.645 -4.777 1.00 98.56 97 MET A N 1
ATOM 730 C CA . MET A 1 97 ? 17.389 -8.022 -4.942 1.00 98.56 97 MET A CA 1
ATOM 731 C C . MET A 1 97 ? 18.529 -8.947 -4.515 1.00 98.56 97 MET A C 1
ATOM 733 O O . MET A 1 97 ? 19.540 -9.024 -5.213 1.00 98.56 97 MET A O 1
ATOM 737 N N . ILE A 1 98 ? 18.354 -9.701 -3.424 1.00 98.62 98 ILE A N 1
ATOM 738 C CA . ILE A 1 98 ? 19.297 -10.748 -3.004 1.00 98.62 98 ILE A CA 1
ATOM 739 C C . ILE A 1 98 ? 19.449 -11.778 -4.123 1.00 98.62 98 ILE A C 1
ATOM 741 O O . ILE A 1 98 ? 20.570 -12.125 -4.499 1.00 98.62 98 ILE A O 1
ATOM 745 N N . GLN A 1 99 ? 18.339 -12.214 -4.721 1.00 98.69 99 GLN A N 1
ATOM 746 C CA . GLN A 1 99 ? 18.373 -13.141 -5.846 1.00 98.69 99 GLN A CA 1
ATOM 747 C C . GLN A 1 99 ? 19.122 -12.550 -7.054 1.00 98.69 99 GLN A C 1
ATOM 749 O O . GLN A 1 99 ? 19.846 -13.275 -7.740 1.00 98.69 99 GLN A O 1
ATOM 754 N N . MET A 1 100 ? 19.027 -11.237 -7.299 1.00 98.69 100 MET A N 1
ATOM 755 C CA . MET A 1 100 ? 19.775 -10.587 -8.383 1.00 98.69 100 MET A CA 1
ATOM 756 C C . MET A 1 100 ? 21.295 -10.627 -8.180 1.00 98.69 100 MET A C 1
ATOM 758 O O . MET A 1 100 ? 22.018 -10.531 -9.171 1.00 98.69 100 MET A O 1
ATOM 762 N N . ALA A 1 101 ? 21.809 -10.871 -6.968 1.00 98.31 101 ALA A N 1
ATOM 763 C CA . ALA A 1 101 ? 23.245 -11.084 -6.763 1.00 98.31 101 ALA A CA 1
ATOM 764 C C . ALA A 1 101 ? 23.769 -12.295 -7.557 1.00 98.31 101 ALA A C 1
ATOM 766 O O . ALA A 1 101 ? 24.920 -12.293 -7.992 1.00 98.31 101 ALA A O 1
ATOM 767 N N . VAL A 1 102 ? 22.915 -13.299 -7.796 1.00 98.44 102 VAL A N 1
ATOM 768 C CA . VAL A 1 102 ? 23.247 -14.501 -8.577 1.00 98.44 102 VAL A CA 1
ATOM 769 C C . VAL A 1 102 ? 23.339 -14.197 -10.073 1.00 98.44 102 VAL A C 1
ATOM 771 O O . VAL A 1 102 ? 24.210 -14.733 -10.752 1.00 98.44 102 VAL A O 1
ATOM 774 N N . TYR A 1 103 ? 22.453 -13.344 -10.596 1.00 97.94 103 TYR A N 1
ATOM 775 C CA . TYR A 1 103 ? 22.338 -13.106 -12.041 1.00 97.94 103 TYR A CA 1
ATOM 776 C C . TYR A 1 103 ? 23.108 -11.876 -12.530 1.00 97.94 103 TYR A C 1
ATOM 778 O O . TYR A 1 103 ? 23.573 -11.863 -13.667 1.00 97.94 103 TYR A O 1
ATOM 786 N N . ALA A 1 104 ? 23.240 -10.851 -11.688 1.00 97.94 104 ALA A N 1
ATOM 787 C CA . ALA A 1 104 ? 23.837 -9.557 -12.023 1.00 97.94 104 ALA A CA 1
ATOM 788 C C . ALA A 1 104 ? 25.038 -9.184 -11.131 1.00 97.94 104 ALA A C 1
ATOM 790 O O . ALA A 1 104 ? 25.683 -8.159 -11.349 1.00 97.94 104 ALA A O 1
ATOM 791 N N . GLY A 1 105 ? 25.369 -10.025 -10.145 1.00 98.00 105 GLY A N 1
ATOM 792 C CA . GLY A 1 105 ? 26.483 -9.817 -9.225 1.00 98.00 105 GLY A CA 1
ATOM 793 C C . GLY A 1 105 ? 26.134 -8.957 -8.007 1.00 98.00 105 GLY A C 1
ATOM 794 O O . GLY A 1 105 ? 25.185 -8.171 -7.997 1.00 98.00 105 GLY A O 1
ATOM 795 N N . PHE A 1 106 ? 26.952 -9.094 -6.961 1.00 98.19 106 PHE A N 1
ATOM 796 C CA . PHE A 1 106 ? 26.782 -8.379 -5.693 1.00 98.19 106 PHE A CA 1
ATOM 797 C C . PHE A 1 106 ? 26.705 -6.849 -5.823 1.00 98.19 106 PHE A C 1
ATOM 799 O O . PHE A 1 106 ? 25.863 -6.275 -5.141 1.00 98.19 106 PHE A O 1
ATOM 806 N N . PRO A 1 107 ? 27.500 -6.162 -6.671 1.00 98.25 107 PRO A N 1
ATOM 807 C CA . PRO A 1 107 ? 27.408 -4.705 -6.781 1.00 98.25 107 PRO A CA 1
ATOM 808 C C . PRO A 1 107 ? 26.011 -4.213 -7.186 1.00 98.25 107 PRO A C 1
ATOM 810 O O . PRO A 1 107 ? 25.486 -3.288 -6.574 1.00 98.25 107 PRO A O 1
ATOM 813 N N . ALA A 1 108 ? 25.381 -4.865 -8.167 1.00 98.25 108 ALA A N 1
ATOM 814 C CA . ALA A 1 108 ? 24.043 -4.508 -8.632 1.00 98.25 108 ALA A CA 1
ATOM 815 C C . ALA A 1 108 ? 22.981 -4.758 -7.547 1.00 98.25 108 ALA A C 1
ATOM 817 O O . ALA A 1 108 ? 22.151 -3.892 -7.271 1.00 98.25 108 ALA A O 1
ATOM 818 N N . ALA A 1 109 ? 23.061 -5.910 -6.874 1.00 98.38 109 ALA A N 1
ATOM 819 C CA . ALA A 1 109 ? 22.176 -6.248 -5.763 1.00 98.38 109 ALA A CA 1
ATOM 820 C C . ALA A 1 109 ? 22.305 -5.267 -4.586 1.00 98.38 109 ALA A C 1
ATOM 822 O O . ALA A 1 109 ? 21.294 -4.792 -4.077 1.00 98.38 109 ALA A O 1
ATOM 823 N N . LEU A 1 110 ? 23.533 -4.920 -4.184 1.00 98.19 110 LEU A N 1
ATOM 824 C CA . LEU A 1 110 ? 23.796 -3.975 -3.094 1.00 98.19 110 LEU A CA 1
ATOM 825 C C . LEU A 1 110 ? 23.259 -2.577 -3.414 1.00 98.19 110 LEU A C 1
ATOM 827 O O . LEU A 1 110 ? 22.582 -1.985 -2.577 1.00 98.19 110 LEU A O 1
ATOM 831 N N . ASN A 1 111 ? 23.490 -2.079 -4.633 1.00 97.81 111 ASN A N 1
ATOM 832 C CA . ASN A 1 111 ? 22.919 -0.806 -5.080 1.00 97.81 111 ASN A CA 1
ATOM 833 C C . ASN A 1 111 ? 21.386 -0.827 -4.996 1.00 97.81 111 ASN A C 1
ATOM 835 O O . ASN A 1 111 ? 20.781 0.133 -4.521 1.00 97.81 111 ASN A O 1
ATOM 839 N N . GLY A 1 112 ? 20.762 -1.938 -5.404 1.00 98.12 112 GLY A N 1
ATOM 840 C CA . GLY A 1 112 ? 19.320 -2.124 -5.284 1.00 98.12 112 GLY A CA 1
ATOM 841 C C . GLY A 1 112 ? 18.835 -2.079 -3.835 1.00 98.12 112 GLY A C 1
ATOM 842 O O . GLY A 1 112 ? 17.901 -1.338 -3.531 1.00 98.12 112 GLY A O 1
ATOM 843 N N . VAL A 1 113 ? 19.499 -2.806 -2.930 1.00 98.19 113 VAL A N 1
ATOM 844 C CA . VAL A 1 113 ? 19.140 -2.845 -1.502 1.00 98.19 113 VAL A CA 1
ATOM 845 C C . VAL A 1 113 ? 19.256 -1.463 -0.857 1.00 98.19 113 VAL A C 1
ATOM 847 O O . VAL A 1 113 ? 18.349 -1.057 -0.134 1.00 98.19 113 VAL A O 1
ATOM 850 N N . PHE A 1 114 ? 20.311 -0.697 -1.150 1.00 97.62 114 PHE A N 1
ATOM 851 C CA . PHE A 1 114 ? 20.442 0.667 -0.626 1.00 97.62 114 PHE A CA 1
ATOM 852 C C . PHE A 1 114 ? 19.391 1.622 -1.203 1.00 97.62 114 PHE A C 1
ATOM 854 O O . PHE A 1 114 ? 18.884 2.484 -0.484 1.00 97.62 114 PHE A O 1
ATOM 861 N N . ALA A 1 115 ? 19.012 1.460 -2.473 1.00 97.44 115 ALA A N 1
ATOM 862 C CA . ALA A 1 115 ? 17.910 2.220 -3.052 1.00 97.44 115 ALA A CA 1
ATOM 863 C C . A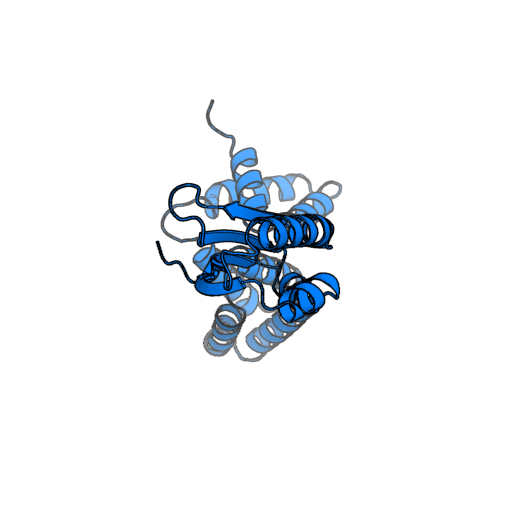LA A 1 115 ? 16.570 1.878 -2.376 1.00 97.44 115 ALA A C 1
ATOM 865 O O . ALA A 1 115 ? 15.803 2.788 -2.063 1.00 97.44 115 ALA A O 1
ATOM 866 N N . ALA A 1 116 ? 16.310 0.594 -2.099 1.00 97.06 116 ALA A N 1
ATOM 867 C CA . ALA A 1 116 ? 15.129 0.149 -1.360 1.00 97.06 116 ALA A CA 1
ATOM 868 C C . ALA A 1 116 ? 15.088 0.713 0.057 1.00 97.06 116 ALA A C 1
ATOM 870 O O . ALA A 1 116 ? 14.055 1.243 0.451 1.00 97.06 116 ALA A O 1
ATOM 871 N N . GLN A 1 117 ? 16.208 0.679 0.782 1.00 95.25 117 GLN A N 1
ATOM 872 C CA . GLN A 1 117 ? 16.310 1.270 2.114 1.00 95.25 117 GLN A CA 1
ATOM 873 C C . GLN A 1 117 ? 15.883 2.744 2.106 1.00 95.25 117 GLN A C 1
ATOM 875 O O . GLN A 1 117 ? 15.028 3.137 2.893 1.00 95.25 117 GLN A O 1
ATOM 880 N N . GLN A 1 118 ? 16.407 3.541 1.170 1.00 94.12 118 GLN A N 1
ATOM 881 C CA . GLN A 1 118 ? 16.041 4.956 1.064 1.00 94.12 118 GLN A CA 1
ATOM 882 C C . GLN A 1 118 ? 14.544 5.151 0.794 1.00 94.12 118 GLN A C 1
ATOM 884 O O . GLN A 1 118 ? 13.940 6.076 1.333 1.00 94.12 118 GLN A O 1
ATOM 889 N N . VAL A 1 119 ? 13.923 4.291 -0.021 1.00 92.94 119 VAL A N 1
ATOM 890 C CA . VAL A 1 119 ? 12.471 4.343 -0.259 1.00 92.94 119 VAL A CA 1
ATOM 891 C C . VAL A 1 119 ? 11.698 3.932 0.990 1.00 92.94 119 VAL A C 1
ATOM 893 O O . VAL A 1 119 ? 10.725 4.589 1.325 1.00 92.94 119 VAL A O 1
ATOM 896 N N . PHE A 1 120 ? 12.124 2.899 1.715 1.00 90.75 120 PHE A N 1
ATOM 897 C CA . PHE A 1 120 ? 11.447 2.455 2.938 1.00 90.75 120 PHE A CA 1
ATOM 898 C C . PHE A 1 120 ? 11.528 3.487 4.068 1.00 90.75 120 PHE A C 1
ATOM 900 O O . PHE A 1 120 ? 10.608 3.575 4.874 1.00 90.75 120 PHE A O 1
ATOM 907 N N . GLU A 1 121 ? 12.605 4.273 4.113 1.00 86.56 121 GLU A N 1
ATOM 908 C CA . GLU A 1 121 ? 12.787 5.364 5.076 1.00 86.56 121 GLU A CA 1
ATOM 909 C C . GLU A 1 121 ? 12.019 6.639 4.684 1.00 86.56 121 GLU A C 1
ATOM 911 O O . GLU A 1 121 ? 11.594 7.390 5.560 1.00 86.56 121 GLU A O 1
ATOM 916 N N . SER A 1 122 ? 11.840 6.898 3.382 1.00 73.44 122 SER A N 1
ATOM 917 C CA . SER A 1 122 ? 11.188 8.118 2.869 1.00 73.44 122 SER A CA 1
ATOM 918 C C . SER A 1 122 ? 9.701 7.960 2.564 1.00 73.44 122 SER A C 1
ATOM 920 O O . SER A 1 122 ? 8.964 8.943 2.622 1.00 73.44 122 SER A O 1
ATOM 922 N N . ALA A 1 123 ? 9.244 6.749 2.254 1.00 59.44 123 ALA A N 1
ATOM 923 C CA . ALA A 1 123 ? 7.834 6.449 2.122 1.00 59.44 123 ALA A CA 1
ATOM 924 C C . ALA A 1 123 ? 7.258 6.266 3.533 1.00 59.44 123 ALA A C 1
ATOM 926 O O . ALA A 1 123 ? 7.551 5.247 4.168 1.00 59.44 123 ALA A O 1
ATOM 927 N N . PRO A 1 124 ? 6.392 7.167 4.044 1.00 52.78 124 PRO A N 1
ATOM 928 C CA . PRO A 1 124 ? 5.434 6.714 5.036 1.00 52.78 124 PRO A CA 1
ATOM 929 C C . PRO A 1 124 ? 4.687 5.575 4.344 1.00 52.78 124 PRO A C 1
ATOM 931 O O . PRO A 1 124 ? 4.063 5.810 3.309 1.00 52.78 124 PRO A O 1
ATOM 934 N N . MET A 1 125 ? 4.854 4.332 4.817 1.00 51.44 125 MET A N 1
ATOM 935 C CA . MET A 1 125 ? 4.099 3.177 4.319 1.00 51.44 125 MET A CA 1
ATOM 936 C C . MET A 1 125 ? 2.679 3.659 4.064 1.00 51.44 125 MET A C 1
ATOM 938 O O . MET A 1 125 ? 2.071 4.115 5.029 1.00 51.44 125 MET A O 1
ATOM 942 N N . ALA A 1 126 ? 2.212 3.662 2.803 1.00 51.91 126 ALA A N 1
ATOM 943 C CA . ALA A 1 126 ? 0.891 4.176 2.456 1.00 51.91 126 ALA A CA 1
ATOM 944 C C . ALA A 1 126 ? -0.089 3.550 3.437 1.00 51.91 126 ALA A C 1
ATOM 946 O O . ALA A 1 126 ? -0.255 2.325 3.479 1.00 51.91 126 ALA A O 1
ATOM 947 N N . ALA A 1 127 ? -0.554 4.388 4.349 1.00 57.22 127 ALA A N 1
ATOM 948 C CA . ALA A 1 127 ? -0.919 3.899 5.649 1.00 57.22 127 ALA A CA 1
ATOM 949 C C . ALA A 1 127 ? -2.257 3.191 5.454 1.00 57.22 127 ALA A C 1
ATOM 951 O O . ALA A 1 127 ? -3.224 3.786 4.978 1.00 57.22 127 ALA A O 1
ATOM 952 N N . LYS A 1 128 ? -2.246 1.859 5.589 1.00 67.00 128 LYS A N 1
ATOM 953 C CA . LYS A 1 128 ? -3.415 1.058 5.234 1.00 67.00 128 LYS A CA 1
ATOM 954 C C . LYS A 1 128 ? -4.498 1.366 6.256 1.00 67.00 128 LYS A C 1
ATOM 956 O O . LYS A 1 128 ? -4.215 1.210 7.447 1.00 67.00 128 LYS A O 1
ATOM 961 N N . PRO A 1 129 ? -5.714 1.725 5.813 1.00 80.31 129 PRO A N 1
ATOM 962 C CA . PRO A 1 129 ? -6.795 1.953 6.741 1.00 80.31 129 PRO A CA 1
ATOM 963 C C . PRO A 1 129 ? -6.999 0.741 7.643 1.00 80.31 129 PRO A C 1
ATOM 965 O O . PRO A 1 129 ? -7.067 -0.397 7.170 1.00 80.31 129 PRO A O 1
ATOM 968 N N . VAL A 1 130 ? -7.077 0.985 8.943 1.00 86.75 130 VAL A N 1
ATOM 969 C CA . VAL A 1 130 ? -7.337 -0.041 9.949 1.00 86.75 130 VAL A CA 1
ATOM 970 C C . VAL A 1 130 ? -8.814 0.016 10.271 1.00 86.75 130 VAL A C 1
ATOM 972 O O . VAL A 1 130 ? -9.302 1.050 10.703 1.00 86.75 130 VAL A O 1
ATOM 975 N N . GLY A 1 131 ? -9.534 -1.079 10.050 1.00 90.56 131 GLY A N 1
ATOM 976 C CA . GLY A 1 131 ? -10.942 -1.176 10.421 1.00 90.56 131 GLY A CA 1
ATOM 977 C C . GLY A 1 131 ? -11.174 -2.249 11.470 1.00 90.56 131 GLY A C 1
ATOM 978 O O . GLY A 1 131 ? -10.609 -3.343 11.360 1.00 90.56 131 GLY A O 1
ATOM 979 N N . ILE A 1 132 ? -12.013 -1.947 12.455 1.00 93.06 132 ILE A N 1
ATOM 980 C CA . ILE A 1 132 ? -12.474 -2.897 13.463 1.00 93.06 132 ILE A CA 1
ATOM 981 C C . ILE A 1 132 ? -13.999 -2.870 13.499 1.00 93.06 132 ILE A C 1
ATOM 983 O O . ILE A 1 132 ? -14.642 -1.822 13.525 1.00 93.06 132 ILE A O 1
ATOM 987 N N . THR A 1 133 ? -14.582 -4.061 13.500 1.00 93.94 133 THR A N 1
ATOM 988 C CA . THR A 1 133 ? -15.973 -4.277 13.885 1.00 93.94 133 THR A CA 1
ATOM 989 C C . THR A 1 133 ? -15.953 -4.947 15.246 1.00 93.94 133 THR A C 1
ATOM 991 O O . THR A 1 133 ? -15.300 -5.975 15.399 1.00 93.94 133 THR A O 1
ATOM 994 N N . ALA A 1 134 ? -16.649 -4.395 16.231 1.00 95.12 134 ALA A N 1
ATOM 995 C CA . ALA A 1 134 ? -16.721 -4.949 17.574 1.00 95.12 134 ALA A CA 1
ATOM 996 C C . ALA A 1 134 ? -18.172 -5.093 18.029 1.00 95.12 134 ALA A C 1
ATOM 998 O O . ALA A 1 134 ? -19.010 -4.221 17.813 1.00 95.12 134 ALA A O 1
ATOM 999 N N . LEU A 1 135 ? -18.451 -6.213 18.683 1.00 96.81 135 LEU A N 1
ATOM 1000 C CA . LEU A 1 135 ? -19.665 -6.448 19.438 1.00 96.81 135 LEU A CA 1
ATOM 1001 C C . LEU A 1 135 ? -19.359 -6.163 20.907 1.00 96.81 135 LEU A C 1
ATOM 1003 O O . LEU A 1 135 ? -18.507 -6.826 21.506 1.00 96.81 135 LEU A O 1
ATOM 1007 N N . LEU A 1 136 ? -20.045 -5.183 21.480 1.00 97.12 136 LEU A N 1
ATOM 1008 C CA . LEU A 1 136 ? -19.938 -4.821 22.887 1.00 97.12 136 LEU A CA 1
ATOM 1009 C C . LEU A 1 136 ? -21.233 -5.194 23.613 1.00 97.12 136 LEU A C 1
ATOM 1011 O O . LEU A 1 136 ? -22.319 -5.171 23.032 1.00 97.12 136 LEU A O 1
ATOM 1015 N N . ARG A 1 137 ? -21.111 -5.514 24.899 1.00 97.62 137 ARG A N 1
ATOM 1016 C CA . ARG A 1 137 ? -22.231 -5.754 25.807 1.00 97.62 137 ARG A CA 1
ATOM 1017 C C . ARG A 1 137 ? -22.285 -4.664 26.867 1.00 97.62 137 ARG A C 1
ATOM 1019 O O . ARG A 1 137 ? -21.257 -4.355 27.458 1.00 97.62 137 ARG A O 1
ATOM 1026 N N . ILE A 1 138 ? -23.463 -4.113 27.134 1.00 97.06 138 ILE A N 1
ATOM 1027 C CA . ILE A 1 138 ? -23.724 -3.218 28.265 1.00 97.06 138 ILE A CA 1
ATOM 1028 C C . ILE A 1 138 ? -23.654 -4.033 29.559 1.00 97.06 138 ILE A C 1
ATOM 1030 O O . ILE A 1 138 ? -24.328 -5.053 29.695 1.00 97.06 138 ILE A O 1
ATOM 1034 N N . ASN A 1 139 ? -22.832 -3.583 30.507 1.00 96.56 139 ASN A N 1
ATOM 1035 C CA . ASN A 1 139 ? -22.546 -4.325 31.736 1.00 96.56 139 ASN A CA 1
ATOM 1036 C C . ASN A 1 139 ? -23.704 -4.276 32.744 1.00 96.56 139 ASN A C 1
ATOM 1038 O O . ASN A 1 139 ? -23.937 -5.252 33.456 1.00 96.56 139 ASN A O 1
ATOM 1042 N N . ASP A 1 140 ? -24.429 -3.155 32.795 1.00 96.06 140 ASP A N 1
ATOM 1043 C CA . ASP A 1 140 ? -25.570 -2.944 33.686 1.00 96.06 140 ASP A CA 1
ATOM 1044 C C . ASP A 1 140 ? -26.754 -2.335 32.921 1.00 96.06 140 ASP A C 1
ATOM 1046 O O . ASP A 1 140 ? -26.756 -1.157 32.559 1.00 96.06 140 ASP A O 1
ATOM 1050 N N . LEU A 1 141 ? -27.794 -3.142 32.692 1.00 93.38 141 LEU A N 1
ATOM 1051 C CA . LEU A 1 141 ? -29.009 -2.713 31.994 1.00 93.38 141 LEU A CA 1
ATOM 1052 C C . LEU A 1 141 ? -29.799 -1.637 32.750 1.00 93.38 141 LEU A C 1
ATOM 1054 O O . LEU A 1 141 ? -30.546 -0.892 32.117 1.00 93.38 141 LEU A O 1
ATOM 1058 N N . ALA A 1 142 ? -29.628 -1.505 34.069 1.00 96.12 142 ALA A N 1
ATOM 1059 C CA . ALA A 1 142 ? -30.231 -0.399 34.814 1.00 96.12 142 ALA A CA 1
ATOM 1060 C C . ALA A 1 142 ? -29.631 0.960 34.410 1.00 96.12 142 ALA A C 1
ATOM 1062 O O . ALA A 1 142 ? -30.266 1.996 34.597 1.00 96.12 142 ALA A O 1
ATOM 1063 N N . GLN A 1 143 ? -28.432 0.957 33.819 1.00 95.12 143 GLN A N 1
ATOM 1064 C CA . GLN A 1 143 ? -27.713 2.140 33.347 1.00 95.12 143 GLN A CA 1
ATOM 1065 C C . GLN A 1 143 ? -27.763 2.288 31.824 1.00 95.12 143 GLN A C 1
ATOM 1067 O O . GLN A 1 143 ? -26.929 2.990 31.252 1.00 95.12 143 GLN A O 1
ATOM 1072 N N . ILE A 1 144 ? -28.711 1.639 31.140 1.00 94.25 144 ILE A N 1
ATOM 1073 C CA . ILE A 1 144 ? -28.767 1.634 29.672 1.00 94.25 144 ILE A CA 1
ATOM 1074 C C . ILE A 1 144 ? -28.809 3.049 29.079 1.00 94.25 144 ILE A C 1
ATOM 1076 O O . ILE A 1 144 ? -28.008 3.361 28.204 1.00 94.25 144 ILE A O 1
ATOM 1080 N N . GLU A 1 145 ? -29.663 3.939 29.589 1.00 95.12 145 GLU A N 1
ATOM 1081 C CA . GLU A 1 145 ? -29.781 5.314 29.079 1.00 95.12 145 GLU A CA 1
ATOM 1082 C C . GLU A 1 145 ? -28.479 6.103 29.265 1.00 95.12 145 GLU A C 1
ATOM 1084 O O . GLU A 1 145 ? -28.014 6.776 28.344 1.00 95.12 145 GLU A O 1
ATOM 1089 N N . TYR A 1 146 ? -27.850 5.959 30.434 1.00 96.25 146 TYR A N 1
ATOM 1090 C CA . TYR A 1 146 ? -26.558 6.576 30.724 1.00 96.25 146 TYR A CA 1
ATOM 1091 C C . TYR A 1 146 ? -25.453 6.025 29.816 1.00 96.25 146 TYR A C 1
ATOM 1093 O O . TYR A 1 146 ? -24.685 6.789 29.235 1.00 96.25 146 TYR A O 1
ATOM 1101 N N . THR A 1 147 ? -25.421 4.705 29.624 1.00 96.94 147 THR A N 1
ATOM 1102 C CA . THR A 1 147 ? -24.449 4.021 28.765 1.00 96.94 147 THR A CA 1
ATOM 1103 C C . THR A 1 147 ? -24.574 4.468 27.315 1.00 96.94 147 THR A C 1
ATOM 1105 O O . THR A 1 147 ? -23.566 4.759 26.675 1.00 96.94 147 THR A O 1
ATOM 1108 N N . LEU A 1 148 ? -25.801 4.577 26.800 1.00 95.50 148 LEU A N 1
ATOM 1109 C CA . LEU A 1 148 ? -26.056 5.068 25.448 1.00 95.50 148 LEU A CA 1
ATOM 1110 C C . LEU A 1 148 ? -25.640 6.536 25.292 1.00 95.50 148 LEU A C 1
ATOM 1112 O O . LEU A 1 148 ? -25.034 6.880 24.279 1.00 95.50 148 LEU A O 1
ATOM 1116 N N . SER A 1 149 ? -25.893 7.384 26.294 1.00 96.94 149 SER A N 1
ATOM 1117 C CA . SER A 1 149 ? -25.417 8.774 26.291 1.00 96.94 149 SER A CA 1
ATOM 1118 C C . SER A 1 149 ? -23.887 8.850 26.273 1.00 96.94 149 SER A C 1
ATOM 1120 O O . SER A 1 149 ? -23.317 9.568 25.455 1.00 96.94 149 SER A O 1
ATOM 1122 N N . ALA A 1 150 ? -23.209 8.073 27.122 1.00 97.25 150 ALA A N 1
ATOM 1123 C CA . ALA A 1 150 ? -21.749 8.037 27.184 1.00 97.25 150 ALA A CA 1
ATOM 1124 C C . ALA A 1 150 ? -21.127 7.529 25.870 1.00 97.25 150 ALA A C 1
ATOM 1126 O O . ALA A 1 150 ? -20.144 8.091 25.391 1.00 97.25 150 ALA A O 1
ATOM 1127 N N . LEU A 1 151 ? -21.729 6.513 25.242 1.00 96.75 151 LEU A N 1
ATOM 1128 C CA . LEU A 1 151 ? -21.329 6.012 23.922 1.00 96.75 151 LEU A CA 1
ATOM 1129 C C . LEU A 1 151 ? -21.507 7.070 22.819 1.00 96.75 151 LEU A C 1
ATOM 1131 O O . LEU A 1 151 ? -20.665 7.184 21.930 1.00 96.75 151 LEU A O 1
ATOM 1135 N N . GLN A 1 152 ? -22.580 7.864 22.867 1.00 96.38 152 GLN A N 1
ATOM 1136 C CA . GLN A 1 152 ? -22.789 8.966 21.921 1.00 96.38 152 GLN A CA 1
ATOM 1137 C C . GLN A 1 152 ? -21.752 10.081 22.094 1.00 96.38 152 GLN A C 1
ATOM 1139 O O . GLN A 1 152 ? -21.274 10.632 21.099 1.00 96.38 152 GLN A O 1
ATOM 1144 N N . ASP A 1 153 ? -21.390 10.414 23.334 1.00 97.00 153 ASP A N 1
ATOM 1145 C CA . ASP A 1 153 ? -20.355 11.408 23.619 1.00 97.00 153 ASP A CA 1
ATOM 1146 C C . ASP A 1 153 ? -18.953 1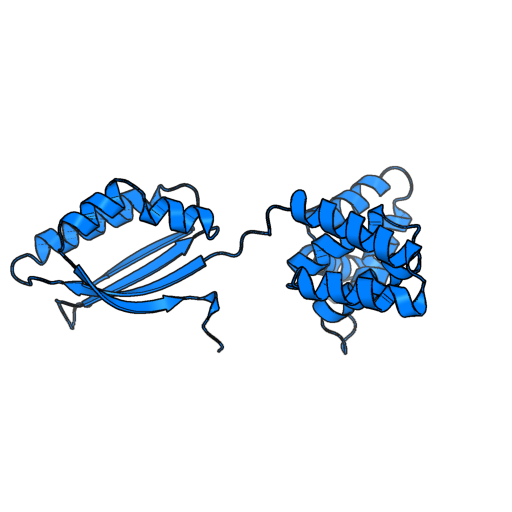0.912 23.237 1.00 97.00 153 ASP A C 1
ATOM 1148 O O . ASP A 1 153 ? -18.162 11.703 22.716 1.00 97.00 153 ASP A O 1
ATOM 1152 N N . LEU A 1 154 ? -18.665 9.616 23.424 1.00 97.38 154 LEU A N 1
ATOM 1153 C CA . LEU A 1 154 ? -17.467 8.956 22.897 1.00 97.38 154 LEU A CA 1
ATOM 1154 C C . LEU A 1 154 ? -17.414 9.108 21.372 1.00 97.38 154 LEU A C 1
ATOM 1156 O O . LEU A 1 154 ? -16.484 9.719 20.857 1.00 97.38 154 LEU A O 1
ATOM 1160 N N . ALA A 1 155 ? -18.456 8.668 20.655 1.00 96.62 155 ALA A N 1
ATOM 1161 C CA . ALA A 1 155 ? -18.493 8.758 19.194 1.00 96.62 155 ALA A CA 1
ATOM 1162 C C . ALA A 1 155 ? -18.296 10.187 18.677 1.00 96.62 155 ALA A C 1
ATOM 1164 O O . ALA A 1 155 ? -17.548 10.394 17.725 1.00 96.62 155 ALA A O 1
ATOM 1165 N N . ARG A 1 156 ? -18.939 11.182 19.302 1.00 96.94 156 ARG A N 1
ATOM 1166 C CA . ARG A 1 156 ? -18.820 12.588 18.888 1.00 96.94 156 ARG A CA 1
ATOM 1167 C C . ARG A 1 156 ? -17.382 13.094 18.994 1.00 96.94 156 ARG A C 1
ATOM 1169 O O . ARG A 1 156 ? -16.952 13.852 18.132 1.00 96.94 156 ARG A O 1
ATOM 1176 N N . GLN A 1 157 ? -16.663 12.712 20.047 1.00 97.56 157 GLN A N 1
ATOM 1177 C CA . GLN A 1 157 ? -15.273 13.124 20.253 1.00 97.56 157 GLN A CA 1
ATOM 1178 C C . GLN A 1 157 ? -14.331 12.377 19.313 1.00 97.56 157 GLN A C 1
ATOM 1180 O O . GLN A 1 157 ? -13.513 13.008 18.647 1.00 97.56 157 GLN A O 1
ATOM 1185 N N . THR A 1 158 ? -14.522 11.068 19.172 1.00 97.19 158 THR A N 1
ATOM 1186 C CA . THR A 1 158 ? -13.697 10.219 18.312 1.00 97.19 158 THR A CA 1
ATOM 1187 C C . THR A 1 158 ? -13.815 10.584 16.834 1.00 97.19 158 THR A C 1
ATOM 1189 O O . THR A 1 158 ? -12.831 10.578 16.101 1.00 97.19 158 THR A O 1
ATOM 1192 N N . GLN A 1 159 ? -14.999 10.996 16.377 1.00 96.88 159 GLN A N 1
ATOM 1193 C CA . GLN A 1 159 ? -15.207 11.477 15.005 1.00 96.88 159 GLN A CA 1
ATOM 1194 C C . GLN A 1 159 ? -14.432 12.761 14.669 1.00 96.88 159 GLN A C 1
ATOM 1196 O O . GLN A 1 159 ? -14.273 13.083 13.493 1.00 96.88 159 GLN A O 1
ATOM 1201 N N . LEU A 1 160 ? -13.962 13.506 15.674 1.00 96.00 160 LEU A N 1
ATOM 1202 C CA . LEU A 1 160 ? -13.151 14.711 15.483 1.00 96.00 160 LEU A CA 1
ATOM 1203 C C . LEU A 1 160 ? -11.646 14.410 15.468 1.00 96.00 160 LEU A C 1
ATOM 1205 O O . LEU A 1 160 ? -10.848 15.320 15.232 1.00 96.00 160 LEU A O 1
ATOM 1209 N N . GLU A 1 161 ? -11.241 13.165 15.726 1.00 96.31 161 GLU A N 1
ATOM 1210 C CA . GLU A 1 161 ? -9.832 12.803 15.811 1.00 96.31 161 GLU A CA 1
ATOM 1211 C C . GLU A 1 161 ? -9.131 12.823 14.444 1.00 96.31 161 GLU A C 1
ATOM 1213 O O . GLU A 1 161 ? -9.665 12.315 13.448 1.00 96.31 161 GLU A O 1
ATOM 1218 N N . PRO A 1 162 ? -7.893 13.352 14.370 1.00 91.69 162 PRO A N 1
ATOM 1219 C CA . PRO A 1 162 ? -7.099 13.329 13.150 1.00 91.69 162 PRO A CA 1
ATOM 1220 C C . PRO A 1 162 ? -6.812 11.905 12.653 1.00 91.69 162 PRO A C 1
ATOM 1222 O O . PRO A 1 162 ? -5.853 11.258 13.055 1.00 91.69 162 PRO A O 1
ATOM 1225 N N . GLY A 1 163 ? -7.559 11.449 11.650 1.00 90.19 163 GLY A N 1
ATOM 1226 C CA . GLY A 1 163 ? -7.391 10.109 11.076 1.00 90.19 163 GLY A CA 1
ATOM 1227 C C . GLY A 1 163 ? -8.506 9.138 11.403 1.00 90.19 163 GLY A C 1
ATOM 1228 O O . GLY A 1 163 ? -8.465 8.024 10.892 1.00 90.19 163 GLY A O 1
ATOM 1229 N N . CYS A 1 164 ? -9.521 9.562 12.150 1.00 94.75 164 CYS A N 1
ATOM 1230 C CA . CYS A 1 164 ? -10.800 8.873 12.161 1.00 94.75 164 CYS A CA 1
ATOM 1231 C C . CYS A 1 164 ? -11.444 9.002 10.770 1.00 94.75 164 CYS A C 1
ATOM 1233 O O . CYS A 1 164 ? -11.681 10.110 10.283 1.00 94.75 164 CYS A O 1
ATOM 1235 N N . LEU A 1 165 ? -11.665 7.874 10.094 1.00 92.44 165 LEU A N 1
ATOM 1236 C CA . LEU A 1 165 ? -12.382 7.813 8.814 1.00 92.44 165 LEU A CA 1
ATOM 1237 C C . LEU A 1 165 ? -13.856 7.477 9.040 1.00 92.44 165 LEU A C 1
ATOM 1239 O O . LEU A 1 165 ? -14.733 8.031 8.381 1.00 92.44 165 LEU A O 1
ATOM 1243 N N . GLU A 1 166 ? -14.122 6.577 9.984 1.00 94.31 166 GLU A N 1
ATOM 1244 C CA . GLU A 1 166 ? -15.461 6.181 10.387 1.00 94.31 166 GLU A CA 1
ATOM 1245 C C . GLU A 1 166 ? -15.451 5.759 11.855 1.00 94.31 166 GLU A C 1
ATOM 1247 O O . GLU A 1 166 ? -14.557 5.049 12.296 1.00 94.31 166 GLU A O 1
ATOM 1252 N N . PHE A 1 167 ? -16.457 6.176 12.618 1.00 96.31 167 PHE A N 1
ATOM 1253 C CA . PHE A 1 167 ? -16.688 5.670 13.968 1.00 96.31 167 PHE A CA 1
ATOM 1254 C C . PHE A 1 167 ? -18.188 5.708 14.240 1.00 96.31 167 PHE A C 1
ATOM 1256 O O . PHE A 1 167 ? -18.789 6.780 14.366 1.00 96.31 167 PHE A O 1
ATOM 1263 N N . ARG A 1 168 ? -18.825 4.538 14.241 1.00 95.62 168 ARG A N 1
ATOM 1264 C CA . ARG A 1 168 ? -20.276 4.377 14.353 1.00 95.62 168 ARG A CA 1
ATOM 1265 C C . ARG A 1 168 ? -20.619 3.379 15.434 1.00 95.62 168 ARG A C 1
ATOM 1267 O O . ARG A 1 168 ? -20.136 2.253 15.429 1.00 95.62 168 ARG A O 1
ATOM 1274 N N . ILE A 1 169 ? -21.534 3.788 16.297 1.00 95.75 169 ILE A N 1
ATOM 1275 C CA . ILE A 1 169 ? -22.107 2.950 17.340 1.00 95.75 169 ILE A CA 1
ATOM 1276 C C . ILE A 1 169 ? -23.584 2.749 17.016 1.00 95.75 169 ILE A C 1
ATOM 1278 O O . ILE A 1 169 ? -24.310 3.712 16.762 1.00 95.75 169 ILE A O 1
ATOM 1282 N N . GLN A 1 170 ? -24.024 1.497 17.009 1.00 94.56 170 GLN A N 1
ATOM 1283 C CA . GLN A 1 170 ? -25.413 1.103 16.810 1.00 94.56 170 GLN A CA 1
ATOM 1284 C C . GLN A 1 170 ? -25.870 0.246 17.985 1.00 94.56 170 GLN A C 1
ATOM 1286 O O . GLN A 1 170 ? -25.151 -0.641 18.436 1.00 94.56 170 GLN A O 1
ATOM 1291 N N . HIS A 1 171 ? -27.076 0.511 18.474 1.00 93.88 171 HIS A N 1
ATOM 1292 C CA . HIS A 1 171 ? -27.710 -0.259 19.539 1.00 93.88 171 HIS A CA 1
ATOM 1293 C C . HIS A 1 171 ? -28.723 -1.232 18.942 1.00 93.88 171 HIS A C 1
ATOM 1295 O O . HIS A 1 171 ? -29.551 -0.833 18.120 1.00 93.88 171 HIS A O 1
ATOM 1301 N N . ASP A 1 172 ? -28.640 -2.505 19.327 1.00 90.69 172 ASP A N 1
ATOM 1302 C CA . ASP A 1 172 ? -29.592 -3.517 18.882 1.00 90.69 172 ASP A CA 1
ATOM 1303 C C . ASP A 1 172 ? -30.907 -3.368 19.661 1.00 90.69 172 ASP A C 1
ATOM 1305 O O . ASP A 1 172 ? -31.011 -3.684 20.844 1.00 90.69 172 ASP A O 1
ATOM 1309 N N . VAL A 1 173 ? -31.954 -2.909 18.976 1.00 85.75 173 VAL A N 1
ATOM 1310 C CA . VAL A 1 173 ? -33.288 -2.734 19.572 1.00 85.75 173 VAL A CA 1
ATOM 1311 C C . VAL A 1 173 ? -33.948 -4.055 19.982 1.00 85.75 173 VAL A C 1
ATOM 1313 O O . VAL A 1 173 ? -34.874 -4.049 20.790 1.00 85.75 173 VAL A O 1
ATOM 1316 N N . SER A 1 174 ? -33.505 -5.184 19.421 1.00 91.31 174 SER A N 1
ATOM 1317 C CA . SER A 1 174 ? -34.003 -6.521 19.758 1.00 91.31 174 SER A CA 1
ATOM 1318 C C . SER A 1 174 ? -33.250 -7.159 20.928 1.00 91.31 174 SER A C 1
ATOM 1320 O O . SER A 1 174 ? -33.809 -8.007 21.624 1.00 91.31 174 SER A O 1
ATOM 1322 N N . GLN A 1 175 ? -32.012 -6.720 21.176 1.00 92.06 175 GLN A N 1
ATOM 1323 C CA . GLN A 1 175 ? -31.148 -7.171 22.265 1.00 92.06 175 GLN A CA 1
ATOM 1324 C C . GLN A 1 175 ? -30.592 -5.946 23.001 1.00 92.06 175 GLN A C 1
ATOM 1326 O O . GLN A 1 175 ? -29.530 -5.437 22.645 1.00 92.06 175 GLN A O 1
ATOM 1331 N N . PRO A 1 176 ? -31.298 -5.446 24.032 1.00 89.31 176 PRO A N 1
ATOM 1332 C CA . PRO A 1 176 ? -31.019 -4.138 24.616 1.00 89.31 176 PRO A CA 1
ATOM 1333 C C . PRO A 1 176 ? -29.653 -4.031 25.309 1.00 89.31 176 PRO A C 1
ATOM 1335 O O . PRO A 1 176 ? -29.206 -2.919 25.570 1.00 89.31 176 PRO A O 1
ATOM 1338 N N . ASP A 1 177 ? -28.977 -5.143 25.597 1.00 93.12 177 ASP A N 1
ATOM 1339 C CA . ASP A 1 177 ? -27.611 -5.164 26.123 1.00 93.12 177 ASP A CA 1
ATOM 1340 C C . ASP A 1 177 ? -26.539 -5.102 25.025 1.00 93.12 177 ASP A C 1
ATOM 1342 O O . ASP A 1 177 ? -25.358 -5.061 25.348 1.00 93.12 177 ASP A O 1
ATOM 1346 N N . THR A 1 178 ? -26.908 -5.126 23.745 1.00 96.06 178 THR A N 1
ATOM 1347 C CA . THR A 1 178 ? -25.978 -5.372 22.641 1.00 96.06 178 THR A CA 1
ATOM 1348 C C . THR A 1 178 ? -25.700 -4.109 21.826 1.00 96.06 178 THR A C 1
ATOM 1350 O O . THR A 1 178 ? -26.607 -3.409 21.372 1.00 96.06 178 THR A O 1
ATOM 1353 N N . ILE A 1 179 ? -24.413 -3.835 21.607 1.00 97.25 179 ILE A N 1
ATOM 1354 C CA . ILE A 1 179 ? -23.902 -2.691 20.853 1.00 97.25 179 ILE A CA 1
ATOM 1355 C C . ILE A 1 179 ? -22.994 -3.189 19.726 1.00 97.25 179 ILE A C 1
ATOM 1357 O O . ILE A 1 179 ? -22.093 -3.995 19.955 1.00 97.25 179 ILE A O 1
ATOM 1361 N N . LEU A 1 180 ? -23.192 -2.669 18.518 1.00 96.38 180 LEU A N 1
ATOM 1362 C CA . LEU A 1 180 ? -22.284 -2.844 17.391 1.00 96.38 180 LEU A CA 1
ATOM 1363 C C . LEU A 1 180 ? -21.462 -1.567 17.199 1.00 96.38 180 LEU A C 1
ATOM 1365 O O . LEU A 1 180 ? -22.016 -0.493 16.964 1.00 96.38 180 LEU A O 1
ATOM 1369 N N . LEU A 1 181 ? -20.144 -1.698 17.280 1.00 95.88 181 LEU A N 1
ATOM 1370 C CA . LEU A 1 181 ? -19.177 -0.650 16.986 1.00 95.88 181 LEU A CA 1
ATOM 1371 C C . LEU A 1 181 ? -18.501 -0.956 15.649 1.00 95.88 181 LEU A C 1
ATOM 1373 O O . LEU A 1 181 ? -17.978 -2.051 15.443 1.00 95.88 181 LEU A O 1
ATOM 1377 N N . TRP A 1 182 ? -18.488 0.023 14.753 1.00 95.88 182 TRP A N 1
ATOM 1378 C CA . TRP A 1 182 ? -17.661 0.008 13.555 1.00 95.88 182 TRP A CA 1
ATOM 1379 C C . TRP A 1 182 ? -16.752 1.224 13.574 1.00 95.88 182 TRP A C 1
ATOM 1381 O O . TRP A 1 182 ? -17.224 2.359 13.570 1.00 95.88 182 TRP A O 1
ATOM 1391 N N . GLU A 1 183 ? -15.452 0.973 13.570 1.00 95.50 183 GLU A N 1
ATOM 1392 C CA . GLU A 1 183 ? -14.432 1.995 13.427 1.00 95.50 183 GLU A CA 1
ATOM 1393 C C . GLU A 1 183 ? -13.536 1.738 12.214 1.00 95.50 183 GLU A C 1
ATOM 1395 O O . GLU A 1 183 ? -13.238 0.595 11.855 1.00 95.50 183 GLU A O 1
ATOM 1400 N N . GLN A 1 184 ? -13.112 2.822 11.578 1.00 94.12 184 GLN A N 1
ATOM 1401 C CA . GLN A 1 184 ? -12.118 2.834 10.528 1.00 94.12 184 GLN A CA 1
ATOM 1402 C C . GLN A 1 184 ? -11.196 4.031 10.725 1.00 94.12 184 GLN A C 1
ATOM 1404 O O . GLN A 1 184 ? -11.630 5.173 10.866 1.00 94.12 184 GLN A O 1
ATOM 1409 N N . TRP A 1 185 ? -9.907 3.751 10.668 1.00 93.25 185 TRP A N 1
ATOM 1410 C CA . TRP A 1 185 ? -8.825 4.682 10.911 1.00 93.25 185 TRP A CA 1
ATOM 1411 C C . TRP A 1 185 ? -7.953 4.770 9.677 1.00 93.25 185 TRP A C 1
ATOM 1413 O O . TRP A 1 185 ? -7.802 3.790 8.950 1.00 93.25 185 TRP A O 1
ATOM 1423 N N . ARG A 1 186 ? -7.368 5.942 9.442 1.00 87.88 186 ARG A N 1
ATOM 1424 C CA . ARG A 1 186 ? -6.427 6.186 8.348 1.00 87.88 186 ARG A CA 1
ATOM 1425 C C . ARG A 1 186 ? -5.274 5.192 8.398 1.00 87.88 186 ARG A C 1
ATOM 1427 O O . ARG A 1 186 ? -4.857 4.716 7.350 1.00 87.88 186 ARG A O 1
ATOM 143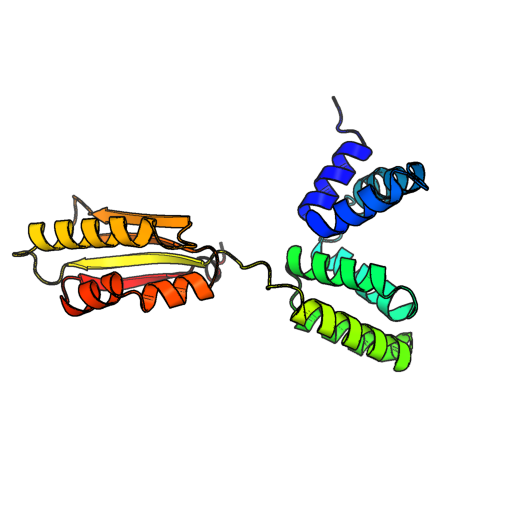4 N N . ASP A 1 187 ? -4.792 4.884 9.601 1.00 83.94 187 ASP A N 1
ATOM 1435 C CA . ASP A 1 187 ? -3.626 4.043 9.825 1.00 83.94 187 ASP A CA 1
ATOM 1436 C C . ASP A 1 187 ? -3.519 3.514 11.262 1.00 83.94 187 ASP A C 1
ATOM 1438 O O . ASP A 1 187 ? -4.305 3.870 12.140 1.00 83.94 187 ASP A O 1
ATOM 1442 N N . GLU A 1 188 ? -2.535 2.637 11.483 1.00 83.50 188 GLU A N 1
ATOM 1443 C CA . GLU A 1 188 ? -2.242 2.017 12.781 1.00 83.50 188 GLU A CA 1
ATOM 1444 C C . GLU A 1 188 ? -1.831 3.044 13.844 1.00 83.50 188 GLU A C 1
ATOM 1446 O O . GLU A 1 188 ? -2.122 2.863 15.023 1.00 83.50 188 GLU A O 1
ATOM 1451 N N . THR A 1 189 ? -1.165 4.130 13.444 1.00 85.75 189 THR A N 1
ATOM 1452 C CA . THR A 1 189 ? -0.745 5.190 14.366 1.00 85.75 189 THR A CA 1
ATOM 1453 C C . THR A 1 189 ? -1.961 5.938 14.895 1.00 85.75 189 THR A C 1
ATOM 1455 O O . THR A 1 189 ? -2.132 6.011 16.106 1.00 85.75 189 THR A O 1
ATOM 1458 N N . ALA A 1 190 ? -2.847 6.393 14.007 1.00 88.94 190 ALA A N 1
ATOM 1459 C CA . ALA A 1 190 ? -4.090 7.070 14.362 1.00 88.94 190 ALA A CA 1
ATOM 1460 C C . ALA A 1 190 ? -4.979 6.188 15.252 1.00 88.94 190 ALA A C 1
ATOM 1462 O O . ALA A 1 190 ? -5.536 6.665 16.234 1.00 88.94 190 ALA A O 1
ATOM 1463 N N . PHE A 1 191 ? -5.059 4.885 14.957 1.00 92.19 191 PHE A N 1
ATOM 1464 C CA . PHE A 1 191 ? -5.778 3.939 15.809 1.00 92.19 191 PHE A CA 1
ATOM 1465 C C . PHE A 1 191 ? -5.167 3.830 17.220 1.00 92.19 191 PHE A C 1
ATOM 1467 O O . PHE A 1 191 ? -5.884 3.872 18.215 1.00 92.19 191 PHE A O 1
ATOM 1474 N N . ASN A 1 192 ? -3.841 3.722 17.338 1.00 90.50 192 ASN A N 1
ATOM 1475 C CA . ASN A 1 192 ? -3.183 3.647 18.647 1.00 90.50 192 ASN A CA 1
ATOM 1476 C C . ASN A 1 192 ? -3.274 4.966 19.432 1.00 90.50 192 ASN A C 1
ATOM 1478 O O . ASN A 1 192 ? -3.406 4.941 20.655 1.00 90.50 192 ASN A O 1
ATOM 1482 N N . GLU A 1 193 ? -3.223 6.108 18.743 1.00 93.56 193 GLU A N 1
ATOM 1483 C CA . GLU A 1 193 ? -3.462 7.428 19.334 1.00 93.56 193 GLU A CA 1
ATOM 1484 C C . GLU A 1 193 ? -4.882 7.523 19.906 1.00 93.56 193 GLU A C 1
ATOM 1486 O O . GLU A 1 193 ? -5.038 7.963 21.046 1.00 93.56 193 GLU A O 1
ATOM 1491 N N . HIS A 1 194 ? -5.888 7.021 19.181 1.00 95.50 194 HIS A N 1
ATOM 1492 C CA . HIS A 1 194 ? -7.268 6.931 19.663 1.00 95.50 194 HIS A CA 1
ATOM 1493 C C . HIS A 1 194 ? -7.403 6.091 20.937 1.00 95.50 194 HIS A C 1
ATOM 1495 O O . HIS A 1 194 ? -8.048 6.520 21.898 1.00 95.50 194 HIS A O 1
ATOM 1501 N N . LEU A 1 195 ? -6.763 4.916 20.992 1.00 93.50 195 LEU A N 1
ATOM 1502 C CA . LEU A 1 195 ? -6.784 4.058 22.186 1.00 93.50 195 LEU A CA 1
ATOM 1503 C C . LEU A 1 195 ? -6.204 4.757 23.426 1.00 93.50 195 LEU A C 1
ATOM 1505 O O . LEU A 1 195 ? -6.592 4.436 24.549 1.00 93.50 195 LEU A O 1
ATOM 1509 N N . ALA A 1 196 ? -5.289 5.708 23.226 1.00 94.69 196 ALA A N 1
ATOM 1510 C CA . ALA A 1 196 ? -4.679 6.508 24.283 1.00 94.69 196 ALA A CA 1
ATOM 1511 C C . ALA A 1 196 ? -5.376 7.864 24.512 1.00 94.69 196 ALA A C 1
ATOM 1513 O O . ALA A 1 196 ? -4.980 8.603 25.419 1.00 94.69 196 ALA A O 1
ATOM 1514 N N . ALA A 1 197 ? -6.386 8.219 23.711 1.00 96.31 197 ALA A N 1
ATOM 1515 C CA . ALA A 1 197 ? -7.041 9.516 23.796 1.00 96.31 197 ALA A CA 1
ATOM 1516 C C . ALA A 1 197 ? -7.782 9.668 25.140 1.00 96.31 197 ALA A C 1
ATOM 1518 O O . ALA A 1 197 ? -8.431 8.718 25.587 1.00 96.31 197 ALA A O 1
ATOM 1519 N N . PRO A 1 198 ? -7.752 10.858 25.782 1.00 97.69 198 PRO A N 1
ATOM 1520 C CA . PRO A 1 198 ? -8.343 11.048 27.108 1.00 97.69 198 PRO A CA 1
ATOM 1521 C C . PRO A 1 198 ? -9.802 10.601 27.191 1.00 97.69 198 PRO A C 1
ATOM 1523 O O . PRO A 1 198 ? -10.170 9.876 28.100 1.00 97.69 198 PRO A O 1
ATOM 1526 N N . HIS A 1 199 ? -10.614 10.942 26.191 1.00 96.62 199 HIS A N 1
ATOM 1527 C CA . HIS A 1 199 ? -12.031 10.592 26.169 1.00 96.62 199 HIS A CA 1
ATOM 1528 C C . HIS A 1 199 ? -12.285 9.082 25.988 1.00 96.62 199 HIS A C 1
ATOM 1530 O O . HIS A 1 199 ? -13.264 8.562 26.522 1.00 96.62 199 HIS A O 1
ATOM 1536 N N . THR A 1 200 ? -11.395 8.366 25.292 1.00 96.19 200 THR A N 1
ATOM 1537 C CA . THR A 1 200 ? -11.432 6.901 25.166 1.00 96.19 200 THR A CA 1
ATOM 1538 C C . THR A 1 200 ? -11.079 6.238 26.491 1.00 96.19 200 THR A C 1
ATOM 1540 O O . THR A 1 200 ? -11.802 5.359 26.960 1.00 96.19 200 THR A O 1
ATOM 1543 N N . VAL A 1 201 ? -10.003 6.698 27.135 1.00 96.56 201 VAL A N 1
ATOM 1544 C CA . VAL A 1 201 ? -9.556 6.198 28.443 1.00 96.56 201 VAL A CA 1
ATOM 1545 C C . VAL A 1 201 ? -10.599 6.493 29.527 1.00 96.56 201 VAL A C 1
ATOM 1547 O O . VAL A 1 201 ? -10.944 5.606 30.308 1.00 96.56 201 VAL A O 1
ATOM 1550 N N . ASP A 1 202 ? -11.161 7.702 29.538 1.00 96.62 202 ASP A N 1
ATOM 1551 C CA . ASP A 1 202 ? -12.211 8.120 30.470 1.00 96.62 202 ASP A CA 1
ATOM 1552 C C . ASP A 1 202 ? -13.492 7.298 30.281 1.00 96.62 202 ASP A C 1
ATOM 1554 O O . ASP A 1 202 ? -14.156 6.951 31.260 1.00 96.62 202 ASP A O 1
ATOM 1558 N N . TYR A 1 203 ? -13.852 6.951 29.040 1.00 96.44 203 TYR A N 1
ATOM 1559 C CA . TYR A 1 203 ? -14.970 6.045 28.772 1.00 96.44 203 TYR A CA 1
ATOM 1560 C C . TYR A 1 203 ? -14.681 4.625 29.283 1.00 96.44 203 TYR A C 1
ATOM 1562 O O . TYR A 1 203 ? -15.507 4.042 29.987 1.00 96.44 203 TYR A O 1
ATOM 1570 N N . GLN A 1 204 ? -13.498 4.076 28.989 1.00 94.62 204 GLN A N 1
ATOM 1571 C CA . GLN A 1 204 ? -13.096 2.740 29.446 1.00 94.62 204 GLN A CA 1
ATOM 1572 C C . GLN A 1 204 ? -13.086 2.633 30.978 1.00 94.62 204 GLN A C 1
ATOM 1574 O O . GLN A 1 204 ? -13.535 1.627 31.530 1.00 94.62 204 GLN A O 1
ATOM 1579 N N . ALA A 1 205 ? -12.646 3.684 31.674 1.00 95.81 205 ALA A N 1
ATOM 1580 C CA . ALA A 1 205 ? -12.618 3.739 33.134 1.00 95.81 205 ALA A CA 1
ATOM 1581 C C . ALA A 1 205 ? -14.014 3.661 33.782 1.00 95.81 205 ALA A C 1
ATOM 1583 O O . ALA A 1 205 ? -14.131 3.208 34.921 1.00 95.81 205 ALA A O 1
ATOM 1584 N N . GLN A 1 206 ? -15.077 4.059 33.072 1.00 96.31 206 GLN A N 1
ATOM 1585 C CA . GLN A 1 206 ? -16.456 3.957 33.566 1.00 96.31 206 GLN A CA 1
ATOM 1586 C C . GLN A 1 206 ? -16.986 2.515 33.560 1.00 96.31 206 GLN A C 1
ATOM 1588 O O . GLN A 1 206 ? -17.984 2.235 34.219 1.00 96.31 206 GLN A O 1
ATOM 1593 N N . ASN A 1 207 ? -16.328 1.596 32.840 1.00 96.38 207 ASN A N 1
ATOM 1594 C CA . ASN A 1 207 ? -16.681 0.175 32.777 1.00 96.38 207 ASN A CA 1
ATOM 1595 C C . ASN A 1 207 ? -18.167 -0.078 32.431 1.00 96.38 207 ASN A C 1
ATOM 1597 O O . ASN A 1 207 ? -18.814 -0.961 32.999 1.00 96.38 207 ASN A O 1
ATOM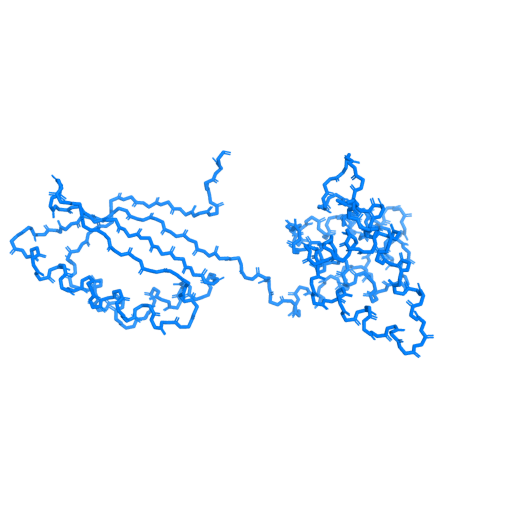 1601 N N . LEU A 1 208 ? -18.723 0.712 31.505 1.00 96.62 208 LEU A N 1
ATOM 1602 C CA . LEU A 1 208 ? -20.134 0.628 31.095 1.00 96.62 208 LEU A CA 1
ATOM 1603 C C . LEU A 1 208 ? -20.397 -0.489 30.082 1.00 96.62 208 LEU A C 1
ATOM 1605 O O . LEU A 1 208 ? -21.498 -1.039 30.029 1.00 96.62 208 LEU A O 1
ATOM 1609 N N . THR A 1 209 ? -19.388 -0.836 29.283 1.00 97.38 209 THR A N 1
ATOM 1610 C CA . THR A 1 209 ? -19.467 -1.894 28.274 1.00 97.38 209 THR A CA 1
ATOM 1611 C C . THR A 1 209 ? -18.288 -2.857 28.371 1.00 97.38 209 THR A C 1
ATOM 1613 O O . THR A 1 209 ? -17.211 -2.503 28.846 1.00 97.38 209 THR A O 1
ATOM 1616 N N . SER A 1 210 ? -18.501 -4.089 27.914 1.00 96.31 210 SER A N 1
ATOM 1617 C CA . SER A 1 210 ? -17.478 -5.124 27.766 1.00 96.31 210 SER A CA 1
ATOM 1618 C C . SER A 1 210 ? -17.400 -5.594 26.322 1.00 96.31 210 SER A C 1
ATOM 1620 O O . SER A 1 210 ? -18.422 -5.791 25.665 1.00 96.31 210 SER A O 1
ATOM 1622 N N . LEU A 1 211 ? -16.185 -5.841 25.840 1.00 95.88 211 LEU A N 1
ATOM 1623 C CA . LEU A 1 211 ? -15.961 -6.442 24.531 1.00 95.88 211 LEU A CA 1
ATOM 1624 C C . LEU A 1 211 ? -16.402 -7.912 24.534 1.00 95.88 211 LEU A C 1
ATOM 1626 O O . LEU A 1 211 ? -15.892 -8.713 25.314 1.00 95.88 211 LEU A O 1
ATOM 1630 N N . VAL A 1 212 ? -17.329 -8.270 23.645 1.00 95.75 212 VAL A N 1
ATOM 1631 C CA . VAL A 1 212 ? -17.769 -9.659 23.438 1.00 95.75 212 VAL A CA 1
ATOM 1632 C C . VAL A 1 212 ? -16.921 -10.317 22.357 1.00 95.75 212 VAL A C 1
ATOM 1634 O O . VAL A 1 212 ? -16.393 -11.409 22.550 1.00 95.75 212 VAL A O 1
ATOM 1637 N N . GLN A 1 213 ? -16.793 -9.649 21.211 1.00 94.75 213 GLN A N 1
ATOM 1638 C CA . GLN A 1 213 ? -16.045 -10.138 20.059 1.00 94.75 213 GLN A CA 1
ATOM 1639 C C . GLN A 1 213 ? -15.630 -8.963 19.176 1.00 94.75 213 GLN A C 1
ATOM 1641 O O . GLN A 1 213 ? -16.338 -7.962 19.118 1.00 94.75 213 GLN A O 1
ATOM 1646 N N . TYR A 1 214 ? -14.517 -9.088 18.458 1.00 93.94 214 TYR A N 1
ATOM 1647 C CA . TYR A 1 214 ? -14.158 -8.151 17.399 1.00 93.94 214 TYR A CA 1
ATOM 1648 C C . TYR A 1 214 ? -13.581 -8.867 16.181 1.00 93.94 214 TYR A C 1
ATOM 1650 O O . TYR A 1 214 ? -13.123 -10.008 16.261 1.00 93.94 214 TYR A O 1
ATOM 1658 N N . TRP A 1 215 ? -13.597 -8.160 15.059 1.00 91.31 215 TRP A N 1
ATOM 1659 C CA . TRP A 1 215 ? -13.009 -8.557 13.791 1.00 91.31 215 TRP A CA 1
ATOM 1660 C C . TRP A 1 215 ? -12.213 -7.389 13.235 1.00 91.31 215 TRP A C 1
ATOM 1662 O O . TRP A 1 215 ? -12.695 -6.256 13.215 1.00 91.31 215 TRP A O 1
ATOM 1672 N N . ARG A 1 216 ? -11.006 -7.668 12.749 1.00 87.62 216 ARG A N 1
ATOM 1673 C CA . ARG A 1 216 ? -10.139 -6.670 12.126 1.00 87.62 216 ARG A CA 1
ATOM 1674 C C . ARG A 1 216 ? -10.177 -6.831 10.610 1.00 87.62 216 ARG A C 1
ATOM 1676 O O . ARG A 1 216 ? -9.952 -7.925 10.096 1.00 87.62 216 ARG A O 1
ATOM 1683 N N . MET A 1 217 ? -10.433 -5.750 9.874 1.00 70.62 217 MET A N 1
ATOM 1684 C CA . MET A 1 217 ? -10.657 -5.792 8.419 1.00 70.62 217 MET A CA 1
ATOM 1685 C C . MET A 1 217 ? -9.464 -6.339 7.613 1.00 70.62 217 MET A C 1
ATOM 1687 O O . MET A 1 217 ? -9.669 -6.888 6.536 1.00 70.62 217 MET A O 1
ATOM 1691 N N . ASN A 1 218 ? -8.237 -6.278 8.138 1.00 61.16 218 ASN A N 1
ATOM 1692 C CA . ASN A 1 218 ? -7.053 -6.845 7.473 1.00 61.16 218 ASN A CA 1
ATOM 1693 C C . ASN A 1 218 ? -6.918 -8.376 7.632 1.00 61.16 218 ASN A C 1
ATOM 1695 O O . ASN A 1 218 ? -6.069 -8.981 6.979 1.00 61.16 218 ASN A O 1
ATOM 1699 N N . GLU A 1 219 ? -7.739 -9.007 8.479 1.00 47.53 219 GLU A N 1
ATOM 1700 C CA . GLU A 1 219 ? -7.697 -10.447 8.789 1.00 47.53 219 GLU A CA 1
ATOM 1701 C C . GLU A 1 219 ? -8.880 -11.227 8.189 1.00 47.53 219 GLU A C 1
ATOM 1703 O O . GLU A 1 219 ? -8.892 -12.460 8.198 1.00 47.53 219 GLU A O 1
ATOM 1708 N N . LEU A 1 220 ? -9.859 -10.526 7.611 1.00 38.53 220 LEU A N 1
ATOM 1709 C CA . LEU A 1 220 ? -10.997 -11.132 6.928 1.00 38.53 220 LEU A CA 1
ATOM 1710 C C . LEU A 1 220 ? -10.580 -11.576 5.519 1.00 38.53 220 LEU A C 1
ATOM 1712 O O . LEU A 1 220 ? -10.640 -10.816 4.554 1.00 38.53 220 LEU A O 1
ATOM 1716 N N . LYS A 1 221 ? -10.157 -12.837 5.392 1.00 32.97 221 LYS A N 1
ATOM 1717 C CA . LYS A 1 221 ? -10.157 -13.523 4.095 1.00 32.97 221 LYS A CA 1
ATOM 1718 C C . LYS A 1 221 ? -11.612 -13.840 3.738 1.00 32.97 221 LYS A C 1
ATOM 1720 O O . LYS A 1 221 ? -12.184 -14.753 4.329 1.00 32.97 221 LYS A O 1
ATOM 1725 N N . LEU A 1 222 ? -12.200 -13.058 2.832 1.00 33.75 222 LEU A N 1
ATOM 1726 C CA . LEU A 1 222 ? -13.408 -13.468 2.106 1.00 33.75 222 LEU A CA 1
ATOM 1727 C C . LEU A 1 222 ? -13.097 -14.663 1.198 1.00 33.75 222 LEU A C 1
ATOM 1729 O O . LEU A 1 222 ? -11.991 -14.675 0.605 1.00 33.75 222 LEU A O 1
#

Organism: NCBI:txid1737446

Radius of gyration: 24.07 Å; chains: 1; bounding box: 61×35×62 Å

Foldseek 3Di:
DDQALLRQLLVQCCQQPVPVLVVVQVVCVVPPNVVSVCNRNPVRSPVVPDPDDQQLRVLLVVLLVQLLVLPPLVVNLRSLSSNLSSPHDLVSSLVSLVVSCVVRNDNSSVSSNVSSVVSVVPDPSQADKKKKKFKKFFPDPVCLVVLVVLLVVLQVVLCPQDFWPDWDWDADPVRSRIIIIITIGSHPVSVVVSCVDPSNVVSVVVVRIDTPDMDIPVPDDD

pLDDT: mean 91.15, std 11.45, range [32.97, 98.81]

InterPro domains:
  IPR003779 Alkyl hydroperoxide reductase AhpD/CMD-like [PF02627] (33-117)
  IPR007138 Antibiotic biosynthesis monooxygenase domain [PF03992] (145-205)
  IPR007138 Antibiotic biosynthesis monooxygenase domain [PS51725] (130-220)
  IPR011008 Dimeric alpha-beta barrel [SSF54909] (144-214)
  IPR029032 AhpD-like [G3DSA:1.20.1290.10] (3-122)
  IPR029032 AhpD-like [SSF69118] (5-121)
  IPR052512 4-carboxymuconolactone decarboxylase/NDH-1 regulator [PTHR33570] (5-123)